Protein AF-A0A6J7VJ83-F1 (afdb_monomer)

Radius of gyration: 18.91 Å; Cα contacts (8 Å, |Δi|>4): 283; chains: 1; bounding box: 47×34×47 Å

Sequence (195 aa):
MDIDQSTAVDVFKRDLPRLVEMLSGRELGVINGDRALRELTTQPIPVISTAMSPAAVRRSAAAGAGVIYDGGSNPDRLRTLSDAYVEAGGTAPRILIRRVWLGPPPKEAFEAQFEVYQSYSTTEALTHWRDNGWICGDDGAALAQELADALRTTNTSCINLRIHAPGIAAEAAREQIAVLGAEVLPRLRAELANG

Structure (mmCIF, N/CA/C/O backbone):
data_AF-A0A6J7VJ83-F1
#
_entry.id   AF-A0A6J7VJ83-F1
#
loop_
_atom_site.group_PDB
_atom_site.id
_atom_site.type_symbol
_atom_site.label_atom_id
_atom_site.label_alt_id
_atom_site.label_comp_id
_atom_site.label_asym_id
_atom_site.label_entity_id
_atom_site.label_seq_id
_atom_site.pdbx_PDB_ins_code
_atom_site.Cartn_x
_atom_site.Cartn_y
_atom_site.Cartn_z
_atom_site.occupancy
_atom_site.B_iso_or_equiv
_atom_site.auth_seq_id
_atom_site.auth_comp_id
_atom_site.auth_asym_id
_atom_site.auth_atom_id
_atom_site.pdbx_PDB_model_num
ATOM 1 N N . MET A 1 1 ? -24.583 -15.495 -0.513 1.00 52.94 1 MET A N 1
ATOM 2 C CA . MET A 1 1 ? -25.304 -14.276 -0.102 1.00 52.94 1 MET A CA 1
ATOM 3 C C . MET A 1 1 ? -24.913 -13.213 -1.102 1.00 52.94 1 MET A C 1
ATOM 5 O O . MET A 1 1 ? -23.749 -12.836 -1.104 1.00 52.94 1 MET A O 1
ATOM 9 N N . ASP A 1 2 ? -25.818 -12.837 -2.003 1.00 73.94 2 ASP A N 1
ATOM 10 C CA . ASP A 1 2 ? -25.579 -11.692 -2.886 1.00 73.94 2 ASP A CA 1
ATOM 11 C C . ASP A 1 2 ? -25.649 -10.425 -2.037 1.00 73.94 2 ASP A C 1
ATOM 13 O O . ASP A 1 2 ? -26.616 -10.222 -1.300 1.00 73.94 2 ASP A O 1
ATOM 17 N N . ILE A 1 3 ? -24.599 -9.609 -2.079 1.00 72.69 3 ILE A N 1
ATOM 18 C CA . ILE A 1 3 ? -24.632 -8.281 -1.472 1.00 72.69 3 ILE A CA 1
ATOM 19 C C . ILE A 1 3 ? -25.245 -7.352 -2.511 1.00 72.69 3 ILE A C 1
ATOM 21 O O . ILE A 1 3 ? -24.688 -7.183 -3.595 1.00 72.69 3 ILE A O 1
ATOM 25 N N . ASP A 1 4 ? -26.375 -6.738 -2.167 1.00 86.62 4 ASP A N 1
ATOM 26 C CA . ASP A 1 4 ? -26.933 -5.648 -2.958 1.00 86.62 4 ASP A CA 1
ATOM 27 C C . ASP A 1 4 ? -25.915 -4.501 -3.017 1.00 86.62 4 ASP A C 1
ATOM 29 O O . ASP A 1 4 ? -25.651 -3.824 -2.015 1.00 86.62 4 ASP A O 1
ATOM 33 N N . GLN A 1 5 ? -25.346 -4.290 -4.205 1.00 85.12 5 GLN A N 1
ATOM 34 C CA . GLN A 1 5 ? -24.314 -3.286 -4.462 1.00 85.12 5 GLN A CA 1
ATOM 35 C C . GLN A 1 5 ? -24.775 -1.872 -4.095 1.00 85.12 5 GLN A C 1
ATOM 37 O O . GLN A 1 5 ? -23.947 -1.054 -3.692 1.00 85.12 5 GLN A O 1
ATOM 42 N N . SER A 1 6 ? -26.083 -1.592 -4.148 1.00 87.75 6 SER A N 1
ATOM 43 C CA . SER A 1 6 ? -26.624 -0.286 -3.761 1.00 87.75 6 SER A CA 1
ATOM 44 C C . SER A 1 6 ? -26.449 0.014 -2.264 1.00 87.75 6 SER A C 1
ATOM 46 O O . SER A 1 6 ? -26.351 1.175 -1.873 1.00 87.75 6 SER A O 1
ATOM 48 N N . THR A 1 7 ? -26.321 -1.026 -1.431 1.00 89.62 7 THR A N 1
ATOM 49 C CA . THR A 1 7 ? -26.148 -0.919 0.030 1.00 89.62 7 THR A CA 1
ATOM 50 C C . THR A 1 7 ? -24.720 -1.188 0.499 1.00 89.62 7 THR A C 1
ATOM 52 O O . THR A 1 7 ? -24.396 -0.954 1.666 1.00 89.62 7 THR A O 1
ATOM 55 N N . ALA A 1 8 ? -23.842 -1.658 -0.394 1.00 87.81 8 ALA A N 1
ATOM 56 C CA . ALA A 1 8 ? -22.507 -2.143 -0.048 1.00 87.81 8 ALA A CA 1
ATOM 57 C C . ALA A 1 8 ? -21.671 -1.099 0.709 1.00 87.81 8 ALA A C 1
ATOM 59 O O . ALA A 1 8 ? -20.990 -1.427 1.680 1.00 87.81 8 ALA A O 1
ATOM 60 N N . VAL A 1 9 ? -21.765 0.175 0.315 1.00 88.00 9 VAL A N 1
ATOM 61 C CA . VAL A 1 9 ? -21.052 1.277 0.978 1.00 88.00 9 VAL A CA 1
ATOM 62 C C . VAL A 1 9 ? -21.555 1.502 2.405 1.00 88.00 9 VAL A C 1
ATOM 64 O O . VAL A 1 9 ? -20.753 1.770 3.300 1.00 88.00 9 VAL A O 1
ATOM 67 N N . ASP A 1 10 ? -22.858 1.395 2.643 1.00 90.75 10 ASP A N 1
ATOM 68 C CA . ASP A 1 10 ? -23.433 1.625 3.970 1.00 90.75 10 ASP A CA 1
ATOM 69 C C . ASP A 1 10 ? -23.190 0.440 4.903 1.00 90.75 10 ASP A C 1
ATOM 71 O O . ASP A 1 10 ? -22.821 0.639 6.063 1.00 90.75 10 ASP A O 1
ATOM 75 N N . VAL A 1 11 ? -23.265 -0.784 4.372 1.00 91.50 11 VAL A N 1
ATOM 76 C CA . VAL A 1 11 ? -22.811 -1.997 5.065 1.00 91.50 11 VAL A CA 1
ATOM 77 C C . VAL A 1 11 ? -21.337 -1.866 5.448 1.00 91.50 11 VAL A C 1
ATOM 79 O O . VAL A 1 11 ? -20.992 -2.052 6.613 1.00 91.50 11 VAL A O 1
ATOM 82 N N . PHE A 1 12 ? -20.474 -1.455 4.514 1.00 92.69 12 PHE A N 1
ATOM 83 C CA . PHE A 1 12 ? -19.051 -1.249 4.779 1.00 92.69 12 PHE A CA 1
ATOM 84 C C . PHE A 1 12 ? -18.802 -0.206 5.877 1.00 92.69 12 PHE A C 1
ATOM 86 O O . PHE A 1 12 ? -18.037 -0.460 6.805 1.00 92.69 12 PHE A O 1
ATOM 93 N N . LYS A 1 13 ? -19.460 0.960 5.806 1.00 92.81 13 LYS A N 1
ATOM 94 C CA . LYS A 1 13 ? -19.326 2.015 6.828 1.00 92.81 13 LYS A CA 1
ATOM 95 C C . LYS A 1 13 ? -19.725 1.515 8.216 1.00 92.81 13 LYS A C 1
ATOM 97 O O . LYS A 1 13 ? -19.055 1.862 9.185 1.00 92.81 13 LYS A O 1
ATOM 102 N N . ARG A 1 14 ? -20.812 0.742 8.302 1.00 93.19 14 ARG A N 1
ATOM 103 C CA . ARG A 1 14 ? -21.328 0.184 9.556 1.00 93.19 14 ARG A CA 1
ATOM 104 C C . ARG A 1 14 ? -20.402 -0.889 10.123 1.00 93.19 14 ARG A C 1
ATOM 106 O O . ARG A 1 14 ? -20.144 -0.894 11.323 1.00 93.19 14 ARG A O 1
ATOM 113 N N . ASP A 1 15 ? -19.920 -1.792 9.273 1.00 94.19 15 ASP A N 1
ATOM 114 C CA . ASP A 1 15 ? -19.271 -3.023 9.726 1.00 94.19 15 ASP A CA 1
ATOM 115 C C . ASP A 1 15 ? -17.746 -2.910 9.838 1.00 94.19 15 ASP A C 1
ATOM 117 O O . ASP A 1 15 ? -17.151 -3.699 10.570 1.00 94.19 15 ASP A O 1
ATOM 121 N N . LEU A 1 16 ? -17.101 -1.923 9.197 1.00 96.12 16 LEU A N 1
ATOM 122 C CA . LEU A 1 16 ? -15.648 -1.731 9.297 1.00 96.12 16 LEU A CA 1
ATOM 123 C C . LEU A 1 16 ? -15.162 -1.593 10.756 1.00 96.12 16 LEU A C 1
ATOM 125 O O . LEU A 1 16 ? -14.269 -2.354 11.125 1.00 96.12 16 LEU A O 1
ATOM 129 N N . PRO A 1 17 ? -15.727 -0.715 11.615 1.00 95.75 17 PRO A N 1
ATOM 130 C CA . PRO A 1 17 ? -15.286 -0.623 13.011 1.00 95.75 17 PRO A CA 1
ATOM 131 C C . PRO A 1 17 ? -15.473 -1.942 13.765 1.00 95.75 17 PRO A C 1
ATOM 133 O O . PRO A 1 17 ? -14.581 -2.389 14.478 1.00 95.75 17 PRO A O 1
ATOM 136 N N . ARG A 1 18 ? -16.607 -2.620 13.544 1.00 94.56 18 ARG A N 1
ATOM 137 C CA . ARG A 1 18 ? -16.897 -3.916 14.169 1.00 94.56 18 ARG A CA 1
ATOM 138 C C . ARG A 1 18 ? -15.886 -4.987 13.758 1.00 94.56 18 ARG A C 1
ATOM 140 O O . ARG A 1 18 ? -15.484 -5.793 14.591 1.00 94.56 18 ARG A O 1
ATOM 147 N N . LEU A 1 19 ? -15.481 -5.004 12.489 1.00 94.19 19 LEU A N 1
ATOM 148 C CA . LEU A 1 19 ? -14.467 -5.926 11.985 1.00 94.19 19 LEU A CA 1
ATOM 149 C C . LEU A 1 19 ? -13.096 -5.655 12.619 1.00 94.19 19 LEU A C 1
ATOM 151 O O . LEU A 1 19 ? -12.425 -6.606 13.013 1.00 94.19 19 LEU A O 1
ATOM 155 N N . VAL A 1 20 ? -12.695 -4.384 12.743 1.00 96.12 20 VAL A N 1
ATOM 156 C CA . VAL A 1 20 ? -11.421 -4.007 13.382 1.00 96.12 20 VAL A CA 1
ATOM 157 C C . VAL A 1 20 ? -11.390 -4.442 14.845 1.00 96.12 20 VAL A C 1
ATOM 159 O O . VAL A 1 20 ? -10.408 -5.045 15.280 1.00 96.12 20 VAL A O 1
ATOM 162 N N . GLU A 1 21 ? -12.467 -4.194 15.592 1.00 94.69 21 GLU A N 1
ATOM 163 C CA . GLU A 1 21 ? -12.563 -4.614 16.992 1.00 94.69 21 GLU A CA 1
ATOM 164 C C . GLU A 1 21 ? -12.489 -6.138 17.119 1.00 94.69 21 GLU A C 1
ATOM 166 O O . GLU A 1 21 ? -11.664 -6.655 17.875 1.00 94.69 21 GLU A O 1
ATOM 171 N N . MET A 1 22 ? -13.253 -6.862 16.296 1.00 93.44 22 MET A N 1
ATOM 172 C CA . MET A 1 22 ? -13.274 -8.325 16.299 1.00 93.44 22 MET A CA 1
ATOM 173 C C . MET A 1 22 ? -11.900 -8.933 16.000 1.00 93.44 22 MET A C 1
ATOM 175 O O . MET A 1 22 ? -11.454 -9.836 16.706 1.00 93.44 22 MET A O 1
ATOM 179 N N . LEU A 1 23 ? -11.201 -8.412 14.988 1.00 94.31 23 LEU A N 1
ATOM 180 C CA . LEU A 1 23 ? -9.853 -8.858 14.622 1.00 94.31 23 LEU A CA 1
ATOM 181 C C . LEU A 1 23 ? -8.762 -8.358 15.582 1.00 94.31 23 LEU A C 1
ATOM 183 O O . LEU A 1 23 ? -7.620 -8.810 15.508 1.00 94.31 23 LEU A O 1
ATOM 187 N N . SER A 1 24 ? -9.127 -7.495 16.531 1.00 92.69 24 SER A N 1
ATOM 188 C CA . SER A 1 24 ? -8.308 -7.124 17.688 1.00 92.69 24 SER A CA 1
ATOM 189 C C . SER A 1 24 ? -8.665 -7.919 18.955 1.00 92.69 24 SER A C 1
ATOM 191 O O . SER A 1 24 ? -8.188 -7.589 20.041 1.00 92.69 24 SER A O 1
ATOM 193 N N . GLY A 1 25 ? -9.539 -8.928 18.847 1.00 91.44 25 GLY A N 1
ATOM 194 C CA . GLY A 1 25 ? -10.026 -9.719 19.982 1.00 91.44 25 GLY A CA 1
ATOM 195 C C . GLY A 1 25 ? -11.000 -8.974 20.906 1.00 91.44 25 GLY A C 1
ATOM 196 O O . GLY A 1 25 ? -11.241 -9.425 22.025 1.00 91.44 25 GLY A O 1
ATOM 197 N N . ARG A 1 26 ? -11.551 -7.833 20.471 1.00 90.94 26 ARG A N 1
ATOM 198 C CA . ARG A 1 26 ? -12.503 -6.993 21.218 1.00 90.94 26 ARG A CA 1
ATOM 199 C C . ARG A 1 26 ? -13.904 -7.085 20.608 1.00 90.94 26 ARG A C 1
ATOM 201 O O . ARG A 1 26 ? -14.071 -7.541 19.482 1.00 90.94 26 ARG A O 1
ATOM 208 N N . GLU A 1 27 ? -14.928 -6.696 21.370 1.00 88.75 27 GLU A N 1
ATOM 209 C CA . GLU A 1 27 ? -16.332 -6.633 20.907 1.00 88.75 27 GLU A CA 1
ATOM 210 C C . GLU A 1 27 ? -16.828 -7.908 20.177 1.00 88.75 27 GLU A C 1
ATOM 212 O O . GLU A 1 27 ? -17.599 -7.859 19.216 1.00 88.75 27 GLU A O 1
ATOM 217 N N . LEU A 1 28 ? -16.396 -9.089 20.643 1.00 85.31 28 LEU A N 1
ATOM 218 C CA . LEU A 1 28 ? -16.666 -10.381 19.991 1.00 85.31 28 LEU A CA 1
ATOM 219 C C . LEU A 1 28 ? -18.142 -10.817 20.065 1.00 85.31 28 LEU A C 1
ATOM 221 O O . LEU A 1 28 ? -18.559 -11.7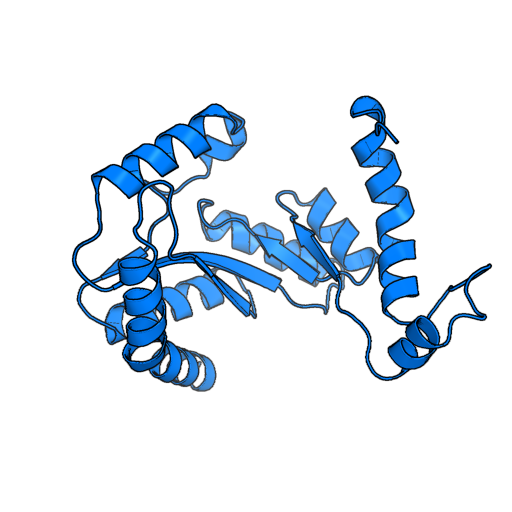20 19.343 1.00 85.31 28 LEU A O 1
ATOM 225 N N . GLY A 1 29 ? -18.956 -10.204 20.927 1.00 86.56 29 GLY A N 1
ATOM 226 C CA . GLY A 1 29 ? -20.389 -10.492 21.039 1.00 86.56 29 GLY A CA 1
ATOM 227 C C . GLY A 1 29 ? -20.699 -11.991 21.159 1.00 86.56 29 GLY A C 1
ATOM 228 O O . GLY A 1 29 ? -20.180 -12.682 22.034 1.00 86.56 29 GLY A O 1
ATOM 229 N N . VAL A 1 30 ? -21.534 -12.508 20.252 1.00 88.38 30 VAL A N 1
ATOM 230 C CA . VAL A 1 30 ? -21.994 -13.912 20.262 1.00 88.38 30 VAL A CA 1
ATOM 231 C C . VAL A 1 30 ? -20.888 -14.940 19.996 1.00 88.38 30 VAL A C 1
ATOM 233 O O . VAL A 1 30 ? -21.047 -16.102 20.356 1.00 88.38 30 VAL A O 1
ATOM 236 N N . ILE A 1 31 ? -19.763 -14.526 19.405 1.00 86.12 31 ILE A N 1
ATOM 237 C CA . ILE A 1 31 ? -18.609 -15.394 19.118 1.00 86.12 31 ILE A CA 1
ATOM 238 C C . ILE A 1 31 ? -17.490 -15.239 20.154 1.00 86.12 31 ILE A C 1
ATOM 240 O O . ILE A 1 31 ? -16.399 -15.767 19.971 1.00 86.12 31 ILE A O 1
ATOM 244 N N . ASN A 1 32 ? -17.757 -14.594 21.296 1.00 85.88 32 ASN A N 1
ATOM 245 C CA . ASN A 1 32 ? -16.790 -14.473 22.391 1.00 85.88 32 ASN A CA 1
ATOM 246 C C . ASN A 1 32 ? -16.335 -15.832 22.962 1.00 85.88 32 ASN A C 1
ATOM 248 O O . ASN A 1 32 ? -15.355 -15.892 23.695 1.00 85.88 32 ASN A O 1
ATOM 252 N N . GLY A 1 33 ? -17.039 -16.934 22.681 1.00 85.12 33 GLY A N 1
ATOM 253 C CA . GLY A 1 33 ? -16.617 -18.295 23.038 1.00 85.12 33 GLY A CA 1
ATOM 254 C C . GLY A 1 33 ? -15.505 -18.871 22.154 1.00 85.12 33 GLY A C 1
ATOM 255 O O . GLY A 1 33 ? -14.905 -19.877 22.527 1.00 85.12 33 GLY A O 1
ATOM 256 N N . ASP A 1 34 ? -15.226 -18.250 21.008 1.00 89.19 34 ASP A N 1
ATOM 257 C CA . ASP A 1 34 ? -14.250 -18.742 20.045 1.00 89.19 34 ASP A CA 1
ATOM 258 C C . ASP A 1 34 ? -12.819 -18.508 20.545 1.00 89.19 34 ASP A C 1
ATOM 260 O O . ASP A 1 34 ? -12.388 -17.380 20.799 1.00 89.19 34 ASP A O 1
ATOM 264 N N . ARG A 1 35 ? -12.064 -19.599 20.693 1.00 85.69 35 ARG A N 1
ATOM 265 C CA . ARG A 1 35 ? -10.681 -19.549 21.167 1.00 85.69 35 ARG A CA 1
AT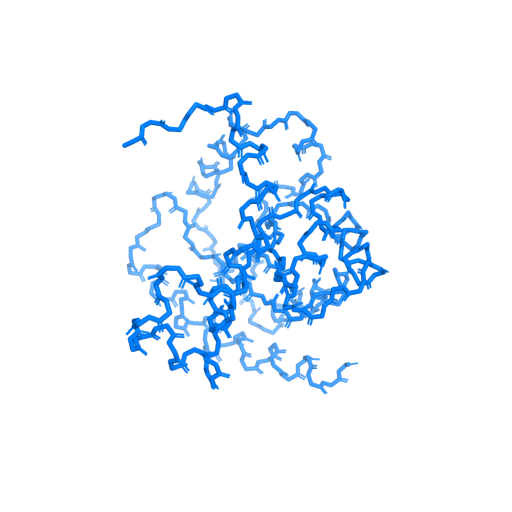OM 266 C C . ARG A 1 35 ? -9.758 -18.822 20.187 1.00 85.69 35 ARG A C 1
ATOM 268 O O . ARG A 1 35 ? -8.905 -18.068 20.649 1.00 85.69 35 ARG A O 1
ATOM 275 N N . ALA A 1 36 ? -9.939 -19.010 18.879 1.00 86.56 36 ALA A N 1
ATOM 276 C CA . ALA A 1 36 ? -9.087 -18.386 17.870 1.00 86.56 36 ALA A CA 1
ATOM 277 C C . ALA A 1 36 ? -9.190 -16.856 17.935 1.00 86.56 36 ALA A C 1
ATOM 279 O O . ALA A 1 36 ? -8.185 -16.162 17.828 1.00 86.56 36 ALA A O 1
ATOM 280 N N . LEU A 1 37 ? -10.390 -16.327 18.197 1.00 85.56 37 LEU A N 1
ATOM 281 C CA . LEU A 1 37 ? -10.611 -14.883 18.316 1.00 85.56 37 LEU A CA 1
ATOM 282 C C . LEU A 1 37 ? -10.135 -14.305 19.653 1.00 85.56 37 LEU A C 1
ATOM 284 O O . LEU A 1 37 ? -9.705 -13.155 19.701 1.00 85.56 37 LEU A O 1
ATOM 288 N N . ARG A 1 38 ? -10.152 -15.085 20.739 1.00 82.75 38 ARG A N 1
ATOM 289 C CA . ARG A 1 38 ? -9.592 -14.639 22.028 1.00 82.75 38 ARG A CA 1
ATOM 290 C C . ARG A 1 38 ? -8.079 -14.464 21.980 1.00 82.75 38 ARG A C 1
ATOM 292 O O . ARG A 1 38 ? -7.559 -13.526 22.584 1.00 82.75 38 ARG A O 1
ATOM 299 N N . GLU A 1 39 ? -7.378 -15.341 21.264 1.00 89.12 39 GLU A N 1
ATOM 300 C CA . GLU A 1 39 ? -5.918 -15.264 21.110 1.00 89.12 39 GLU A CA 1
ATOM 301 C C . GLU A 1 39 ? -5.485 -13.942 20.429 1.00 89.12 39 GLU A C 1
ATOM 303 O O . GLU A 1 39 ? -4.415 -13.405 20.741 1.00 89.12 39 GLU A O 1
ATOM 308 N N . LEU A 1 40 ? -6.374 -13.324 19.635 1.00 92.44 40 LEU A N 1
ATOM 309 C CA . LEU A 1 40 ? -6.147 -12.027 18.980 1.00 92.44 40 LEU A CA 1
ATOM 310 C C . LEU A 1 40 ? -5.999 -10.842 19.940 1.00 92.44 40 LEU A C 1
ATOM 312 O O . LEU A 1 40 ? -5.442 -9.820 19.553 1.00 92.44 40 LEU A O 1
ATOM 316 N N . THR A 1 41 ? -6.421 -10.967 21.201 1.00 88.31 41 THR A N 1
ATOM 317 C CA . THR A 1 41 ? -6.174 -9.920 22.214 1.00 88.31 41 THR A CA 1
ATOM 318 C C . THR A 1 41 ? -4.681 -9.678 22.455 1.00 88.31 41 THR A C 1
ATOM 320 O O . THR A 1 41 ? -4.283 -8.575 22.823 1.00 88.31 41 THR A O 1
ATOM 323 N N . THR A 1 42 ? -3.850 -10.701 22.224 1.00 90.19 42 THR A N 1
ATOM 324 C CA . THR A 1 42 ? -2.384 -10.624 22.343 1.00 90.19 42 THR A CA 1
ATOM 325 C C . THR A 1 42 ? -1.675 -10.509 20.997 1.00 90.19 42 THR A C 1
ATOM 327 O O . THR A 1 42 ? -0.547 -10.027 20.940 1.00 90.19 42 THR A O 1
ATOM 330 N N . GLN A 1 43 ? -2.328 -10.943 19.917 1.00 90.75 43 GLN A N 1
ATOM 331 C CA . GLN A 1 43 ? -1.792 -10.943 18.556 1.00 90.75 43 GLN A CA 1
ATOM 332 C C . GLN A 1 43 ? -2.885 -10.502 17.574 1.00 90.75 43 GLN A C 1
ATOM 334 O O . GLN A 1 43 ? -3.463 -11.340 16.879 1.00 90.75 43 GLN A O 1
ATOM 339 N N . PRO A 1 44 ? -3.224 -9.201 17.541 1.00 92.81 44 PRO A N 1
ATOM 340 C CA . PRO A 1 44 ? -4.309 -8.709 16.703 1.00 92.81 44 PRO A CA 1
ATOM 341 C C . PRO A 1 44 ? -3.972 -8.886 15.220 1.00 92.81 44 PRO A C 1
ATOM 343 O O . PRO A 1 44 ? -2.815 -8.751 14.819 1.00 92.81 44 PRO A O 1
ATOM 346 N N . ILE A 1 45 ? -4.990 -9.139 14.395 1.00 94.75 45 ILE A N 1
ATOM 347 C CA . ILE A 1 45 ? -4.864 -9.148 12.934 1.00 94.75 45 ILE A CA 1
ATOM 348 C C . ILE A 1 45 ? -5.137 -7.723 12.428 1.00 94.75 45 ILE A C 1
ATOM 350 O O . ILE A 1 45 ? -6.274 -7.253 12.525 1.00 94.75 45 ILE A O 1
ATOM 354 N N . PRO A 1 46 ? -4.139 -7.010 11.871 1.00 94.12 46 PRO A N 1
ATOM 355 C CA . PRO A 1 46 ? -4.345 -5.655 11.376 1.00 94.12 46 PRO A CA 1
ATOM 356 C C . PRO A 1 46 ? -5.298 -5.630 10.181 1.00 94.12 46 PRO A C 1
ATOM 358 O O . PRO A 1 46 ? -5.161 -6.410 9.237 1.00 94.12 46 PRO A O 1
ATOM 361 N N . VAL A 1 47 ? -6.225 -4.676 10.186 1.00 97.25 47 VAL A N 1
ATOM 362 C CA . VAL A 1 47 ? -7.128 -4.425 9.060 1.00 97.25 47 VAL A CA 1
ATOM 363 C C . VAL A 1 47 ? -6.6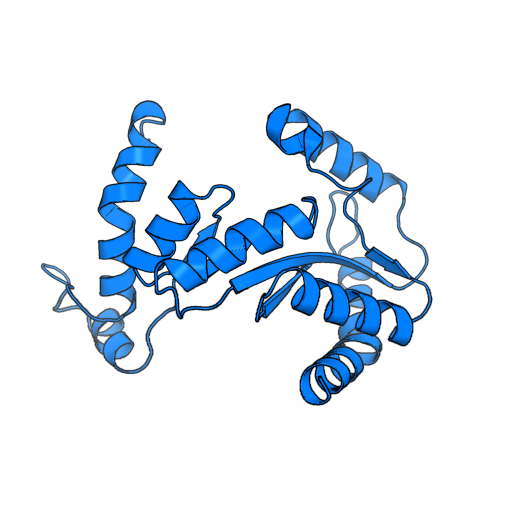02 -3.255 8.245 1.00 97.25 47 VAL A C 1
ATOM 365 O O . VAL A 1 47 ? -6.261 -2.209 8.797 1.00 97.25 47 VAL A O 1
ATOM 368 N N . ILE A 1 48 ? -6.573 -3.422 6.924 1.00 97.25 48 ILE A N 1
ATOM 369 C CA . ILE A 1 48 ? -6.188 -2.380 5.973 1.00 97.25 48 ILE A CA 1
ATOM 370 C C . ILE A 1 48 ? -7.355 -2.113 5.025 1.00 97.25 48 ILE A C 1
ATOM 372 O O . ILE A 1 48 ? -7.901 -3.033 4.418 1.00 97.25 48 ILE A O 1
ATOM 376 N N . SER A 1 49 ? -7.718 -0.844 4.879 1.00 96.25 49 SER A N 1
ATOM 377 C CA . SER A 1 49 ? -8.785 -0.382 3.994 1.00 96.25 49 SER A CA 1
ATOM 378 C C . SER A 1 49 ? -8.202 0.316 2.766 1.00 96.25 49 SER A C 1
ATOM 380 O O . SER A 1 49 ? -7.320 1.169 2.882 1.00 96.25 49 SER A O 1
ATOM 382 N N . THR A 1 50 ? -8.706 -0.013 1.576 1.00 94.62 50 THR A N 1
ATOM 383 C CA . THR A 1 50 ? -8.365 0.748 0.363 1.00 94.62 50 THR A CA 1
ATOM 384 C C . THR A 1 50 ? -9.125 2.069 0.392 1.00 94.62 50 THR A C 1
ATOM 386 O O . THR A 1 50 ? -10.355 2.079 0.338 1.00 94.62 50 THR A O 1
ATOM 389 N N . ALA A 1 51 ? -8.408 3.189 0.500 1.00 93.50 51 ALA A N 1
ATOM 390 C CA . ALA A 1 51 ? -9.012 4.491 0.773 1.00 93.50 51 ALA A CA 1
ATOM 391 C C . ALA A 1 51 ? -8.475 5.572 -0.175 1.00 93.50 51 ALA A C 1
ATOM 393 O O . ALA A 1 51 ? -7.414 6.144 0.047 1.00 93.50 51 ALA A O 1
ATOM 394 N N . MET A 1 52 ? -9.254 5.882 -1.217 1.00 93.88 52 MET A N 1
ATOM 395 C CA . MET A 1 52 ? -8.874 6.824 -2.286 1.00 93.88 52 MET A CA 1
ATOM 396 C C . MET A 1 52 ? -9.643 8.159 -2.245 1.00 93.88 52 MET A C 1
ATOM 398 O O . MET A 1 52 ? -9.760 8.853 -3.257 1.00 93.88 52 MET A O 1
ATOM 402 N N . SER A 1 53 ? -10.181 8.533 -1.077 1.00 94.44 53 SER A N 1
ATOM 403 C CA . SER A 1 53 ? -10.856 9.820 -0.847 1.00 94.44 53 SER A CA 1
ATOM 404 C C . SER A 1 53 ? -10.696 10.310 0.601 1.00 94.44 53 SER A C 1
ATOM 406 O O . SER A 1 53 ? -10.544 9.476 1.501 1.00 94.44 53 SER A O 1
ATOM 408 N N . PRO A 1 54 ? -10.812 11.629 0.868 1.00 95.69 54 PRO A N 1
ATOM 409 C CA . PRO A 1 54 ? -10.739 12.182 2.225 1.00 95.69 54 PRO A CA 1
ATOM 410 C C . PRO A 1 54 ? -11.743 11.545 3.199 1.00 95.69 54 PRO A C 1
ATOM 412 O O . PRO A 1 54 ? -11.417 11.236 4.342 1.00 95.69 54 PRO A O 1
ATOM 415 N N . ALA A 1 55 ? -12.973 11.287 2.745 1.00 96.19 55 ALA A N 1
ATOM 416 C CA . ALA A 1 55 ? -13.991 10.650 3.577 1.00 96.19 55 ALA A CA 1
ATOM 417 C C . ALA A 1 55 ? -13.645 9.189 3.911 1.00 96.19 55 ALA A C 1
ATOM 419 O O . ALA A 1 55 ? -13.972 8.719 4.999 1.00 96.19 55 ALA A O 1
ATOM 420 N N . ALA A 1 56 ? -13.008 8.464 2.985 1.00 96.38 56 ALA A N 1
ATOM 421 C CA . ALA A 1 56 ? -12.580 7.089 3.217 1.00 96.38 56 ALA A CA 1
ATOM 422 C C . ALA A 1 56 ? -11.405 7.020 4.200 1.00 96.38 56 ALA A C 1
ATOM 424 O O . ALA A 1 56 ? -11.473 6.237 5.142 1.00 96.38 56 ALA A O 1
ATOM 425 N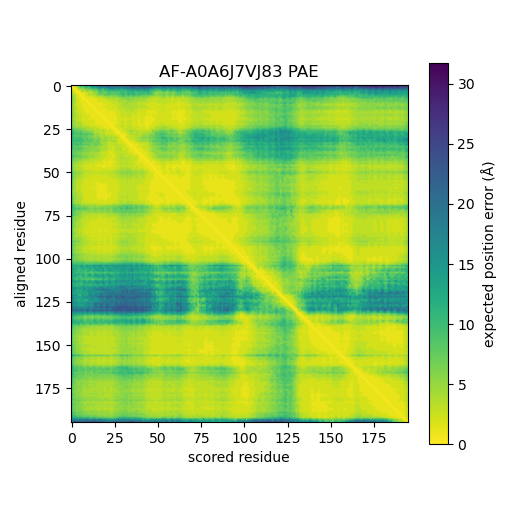 N . VAL A 1 57 ? -10.380 7.867 4.041 1.00 98.00 57 VAL A N 1
ATOM 426 C CA . VAL A 1 57 ? -9.214 7.851 4.943 1.00 98.00 57 VAL A CA 1
ATOM 427 C C . VAL A 1 57 ? -9.586 8.229 6.376 1.00 98.00 57 VAL A C 1
ATOM 429 O O . VAL A 1 57 ? -9.191 7.530 7.305 1.00 98.00 57 VAL A O 1
ATOM 432 N N . ARG A 1 58 ? -10.437 9.248 6.569 1.00 98.31 58 ARG A N 1
ATOM 433 C CA . ARG A 1 58 ? -10.925 9.636 7.905 1.00 98.31 58 ARG A CA 1
ATOM 434 C C . ARG A 1 58 ? -11.742 8.529 8.563 1.00 98.31 58 ARG A C 1
ATOM 436 O O . ARG A 1 58 ? -11.645 8.320 9.765 1.00 98.31 58 ARG A O 1
ATOM 443 N N . ARG A 1 59 ? -12.533 7.795 7.773 1.00 97.88 59 ARG A N 1
ATOM 444 C CA . ARG A 1 59 ? -13.299 6.644 8.264 1.00 97.88 59 ARG A CA 1
ATOM 445 C C . ARG A 1 59 ? -12.387 5.503 8.701 1.00 97.88 59 ARG A C 1
ATOM 447 O O . ARG A 1 59 ? -12.632 4.930 9.754 1.00 97.88 59 ARG A O 1
ATOM 454 N N . SER A 1 60 ? -11.357 5.189 7.917 1.00 98.12 60 SER A N 1
ATOM 455 C CA . SER A 1 60 ? -10.369 4.171 8.287 1.00 98.12 60 SER A CA 1
ATOM 456 C C . SER A 1 60 ? -9.649 4.546 9.582 1.00 98.12 60 SER A C 1
ATOM 458 O O . SER A 1 60 ? -9.582 3.717 10.484 1.00 98.12 60 SER A O 1
ATOM 460 N N . ALA A 1 61 ? -9.216 5.807 9.712 1.00 98.31 61 ALA A N 1
ATOM 461 C CA . ALA A 1 61 ? -8.600 6.327 10.933 1.00 98.31 61 ALA A CA 1
ATOM 462 C C . ALA A 1 61 ? -9.526 6.181 12.151 1.00 98.31 61 ALA A C 1
ATOM 464 O O . ALA A 1 61 ? -9.129 5.593 13.153 1.00 98.31 61 ALA A O 1
ATOM 465 N N . ALA A 1 62 ? -10.783 6.629 12.039 1.00 97.81 62 ALA A N 1
ATOM 466 C CA . ALA A 1 62 ? -11.771 6.521 13.114 1.00 97.81 62 ALA A CA 1
ATOM 467 C C . ALA A 1 62 ? -12.084 5.066 13.508 1.00 97.81 62 ALA A C 1
ATOM 469 O O . ALA A 1 62 ? -12.412 4.800 14.660 1.00 97.81 62 ALA A O 1
ATOM 470 N N . ALA A 1 63 ? -11.985 4.128 12.563 1.00 97.50 63 ALA A N 1
ATOM 471 C CA . ALA A 1 63 ? -12.173 2.703 12.816 1.00 97.50 63 ALA A CA 1
ATOM 472 C C . ALA A 1 63 ? -10.918 2.006 13.373 1.00 97.50 63 ALA A C 1
ATOM 474 O O . ALA A 1 63 ? -11.007 0.836 13.719 1.00 97.50 63 ALA A O 1
ATOM 475 N N . GLY A 1 64 ? -9.756 2.670 13.417 1.00 97.19 64 GLY A N 1
ATOM 476 C CA . GLY A 1 64 ? -8.476 2.055 13.790 1.00 97.19 64 GLY A CA 1
ATOM 477 C C . GLY A 1 64 ? -7.854 1.165 12.704 1.00 97.19 64 GLY A C 1
ATOM 478 O O . GLY A 1 64 ? -6.900 0.438 12.977 1.00 97.19 64 GLY A O 1
ATOM 479 N N . ALA A 1 65 ? -8.371 1.208 11.474 1.00 98.19 65 ALA A N 1
ATOM 480 C CA . ALA A 1 65 ? -7.818 0.476 10.338 1.00 98.19 65 ALA A CA 1
ATOM 481 C C . ALA A 1 65 ? -6.676 1.261 9.681 1.00 98.19 65 ALA A C 1
ATOM 483 O O . ALA A 1 65 ? -6.747 2.484 9.548 1.00 98.19 65 ALA A O 1
ATOM 484 N N . GLY A 1 66 ? -5.661 0.552 9.183 1.00 98.06 66 GLY A N 1
ATOM 485 C CA . GLY A 1 66 ? -4.668 1.150 8.296 1.00 98.06 66 GLY A CA 1
ATOM 486 C C . GLY A 1 66 ? -5.245 1.425 6.906 1.00 98.06 66 GLY A C 1
ATOM 487 O O . GLY A 1 66 ? -6.374 1.043 6.577 1.00 98.06 66 GLY A O 1
ATOM 488 N N . VAL A 1 67 ? -4.457 2.085 6.065 1.00 98.19 67 VAL A N 1
ATOM 489 C CA . VAL A 1 67 ? -4.873 2.507 4.722 1.00 98.19 67 VAL A CA 1
ATOM 490 C C . VAL A 1 67 ? -3.892 2.030 3.666 1.00 98.19 67 VAL A C 1
ATOM 492 O O . VAL A 1 67 ? -2.685 2.025 3.894 1.00 98.19 67 VAL A O 1
ATOM 495 N N . ILE A 1 68 ? -4.413 1.636 2.506 1.00 97.62 68 ILE A N 1
ATOM 496 C CA . ILE A 1 68 ? -3.621 1.324 1.315 1.00 97.62 68 ILE A CA 1
ATOM 497 C C . ILE A 1 68 ? -4.038 2.220 0.150 1.00 97.62 68 ILE A C 1
ATOM 499 O O . ILE A 1 68 ? -5.231 2.391 -0.124 1.00 97.62 68 ILE A O 1
ATOM 503 N N . TYR A 1 69 ? -3.036 2.782 -0.519 1.00 94.94 69 TYR A N 1
ATOM 504 C CA . TYR A 1 69 ? -3.183 3.641 -1.689 1.00 94.94 69 TYR A CA 1
ATOM 505 C C . TYR A 1 69 ? -2.803 2.895 -2.956 1.00 94.94 69 TYR A C 1
ATOM 507 O O . TYR A 1 69 ? -1.910 2.045 -2.932 1.00 94.94 69 TYR A O 1
ATOM 515 N N . ASP A 1 70 ? -3.452 3.232 -4.069 1.00 89.12 70 ASP A N 1
ATOM 516 C CA . ASP A 1 70 ? -3.093 2.666 -5.364 1.00 89.12 70 ASP A CA 1
ATOM 517 C C . ASP A 1 70 ? -1.679 3.087 -5.822 1.00 89.12 70 ASP A C 1
ATOM 519 O O . ASP A 1 70 ? -1.041 3.980 -5.259 1.00 89.12 70 ASP A O 1
ATOM 523 N N . GLY A 1 71 ? -1.176 2.392 -6.845 1.00 83.88 71 GLY A N 1
ATOM 524 C CA . GLY A 1 71 ? 0.152 2.647 -7.404 1.00 83.88 71 GLY A CA 1
ATOM 525 C C . GLY A 1 71 ? 0.185 3.512 -8.655 1.00 83.88 71 GLY A C 1
ATOM 526 O O . GLY A 1 71 ? 1.265 3.678 -9.207 1.00 83.88 71 GLY A O 1
ATOM 527 N N . GLY A 1 72 ? -0.961 4.008 -9.126 1.00 80.31 72 GLY A N 1
ATOM 528 C CA . GLY A 1 72 ? -1.043 4.844 -10.329 1.00 80.31 72 GLY A CA 1
ATOM 529 C C . GLY A 1 72 ? -1.182 6.333 -10.020 1.00 80.31 72 GLY A C 1
ATOM 530 O O . GLY A 1 72 ? -0.739 7.165 -10.804 1.00 80.31 72 GLY A O 1
ATOM 531 N N . SER A 1 73 ? -1.775 6.674 -8.878 1.00 85.38 73 SER A N 1
ATOM 532 C CA . SER A 1 73 ? -2.112 8.038 -8.486 1.00 85.38 73 SER A CA 1
ATOM 533 C C . SER A 1 73 ? -0.885 8.922 -8.257 1.00 85.38 73 SER A C 1
ATOM 535 O O . SER A 1 73 ? 0.146 8.486 -7.739 1.00 85.38 73 SER A O 1
ATOM 537 N N . ASN A 1 74 ? -1.041 10.210 -8.567 1.00 86.12 74 ASN A N 1
ATOM 538 C CA . ASN A 1 74 ? -0.055 11.248 -8.305 1.00 86.12 74 ASN A CA 1
ATOM 539 C C . ASN A 1 74 ? 0.330 11.266 -6.802 1.00 86.12 74 ASN A C 1
ATOM 541 O O . ASN A 1 74 ? -0.557 11.396 -5.952 1.00 86.12 74 ASN A O 1
ATOM 545 N N . PRO A 1 75 ? 1.629 11.177 -6.460 1.00 89.44 75 PRO A N 1
ATOM 546 C CA . PRO A 1 75 ? 2.151 11.290 -5.104 1.00 89.44 75 PRO A CA 1
ATOM 547 C C . PRO A 1 75 ? 1.636 12.485 -4.303 1.00 89.44 75 PRO A C 1
ATOM 549 O O . PRO A 1 75 ? 1.346 12.300 -3.129 1.00 89.44 75 PRO A O 1
ATOM 552 N N . ASP A 1 76 ? 1.442 13.662 -4.901 1.00 91.38 76 ASP A N 1
ATOM 553 C CA . ASP A 1 76 ? 0.948 14.839 -4.168 1.00 91.38 76 ASP A CA 1
ATOM 554 C C . ASP A 1 76 ? -0.493 14.630 -3.685 1.00 91.38 76 ASP A C 1
ATOM 556 O O . ASP A 1 76 ? -0.842 14.946 -2.547 1.00 91.38 76 ASP A O 1
ATOM 560 N N . ARG A 1 77 ? -1.331 13.991 -4.513 1.00 92.38 77 ARG A N 1
ATOM 561 C CA . ARG A 1 77 ? -2.684 13.581 -4.109 1.00 92.38 77 ARG A CA 1
ATOM 562 C C . ARG A 1 77 ? -2.621 12.538 -2.996 1.00 92.38 77 ARG A C 1
ATOM 564 O O . ARG A 1 77 ? -3.379 12.623 -2.031 1.00 92.38 77 ARG A O 1
ATOM 571 N N . LEU A 1 78 ? -1.730 11.554 -3.119 1.00 95.31 78 LEU A N 1
ATOM 572 C CA . LEU A 1 78 ? -1.556 10.524 -2.092 1.00 95.31 78 LEU A CA 1
ATOM 573 C C . LEU A 1 78 ? -1.047 11.115 -0.771 1.00 95.31 78 LEU A C 1
ATOM 575 O O . LEU A 1 78 ? -1.531 10.715 0.285 1.00 95.31 78 LEU A O 1
ATOM 579 N N . ARG A 1 79 ? -0.161 12.117 -0.820 1.00 96.88 79 ARG A N 1
ATOM 580 C CA . ARG A 1 79 ? 0.278 12.907 0.336 1.00 96.88 79 ARG A CA 1
ATOM 581 C C . ARG A 1 79 ? -0.910 13.577 1.017 1.00 96.88 79 ARG A C 1
ATOM 583 O O . ARG A 1 79 ? -1.070 13.405 2.218 1.00 96.88 79 ARG A O 1
ATOM 590 N N . THR A 1 80 ? -1.784 14.258 0.269 1.00 97.38 80 THR A N 1
ATOM 591 C CA . THR A 1 80 ? -3.000 14.875 0.835 1.00 97.38 80 THR A CA 1
ATOM 592 C C . THR A 1 80 ? -3.887 13.854 1.555 1.00 97.38 80 THR A C 1
ATOM 594 O O . THR A 1 80 ? -4.393 14.128 2.642 1.00 97.38 80 THR A O 1
ATOM 597 N N . LEU A 1 81 ? -4.077 12.665 0.976 1.00 98.00 81 LEU A N 1
ATOM 598 C CA . LEU A 1 81 ? -4.864 11.599 1.605 1.00 98.00 81 LEU A CA 1
ATOM 599 C C . LEU A 1 81 ? -4.180 11.030 2.857 1.00 98.00 81 LEU A C 1
ATOM 601 O O . LEU A 1 81 ? -4.846 10.773 3.859 1.00 98.00 81 LEU A O 1
ATOM 605 N N . SER A 1 82 ? -2.859 10.866 2.804 1.00 98.25 82 SER A N 1
ATOM 606 C CA . SER A 1 82 ? -2.035 10.391 3.915 1.00 98.25 82 SER A CA 1
ATOM 607 C C . SER A 1 82 ? -2.030 11.353 5.092 1.00 98.25 82 SER A C 1
ATOM 609 O O . SER A 1 82 ? -2.256 10.935 6.228 1.00 98.25 82 SER A O 1
ATOM 611 N N . ASP A 1 83 ? -1.878 12.645 4.825 1.00 98.19 83 ASP A N 1
ATOM 612 C CA . ASP A 1 83 ? -1.926 13.676 5.854 1.00 98.19 83 ASP A CA 1
ATOM 613 C C . ASP A 1 83 ? -3.332 13.752 6.470 1.00 98.19 83 ASP A C 1
ATOM 615 O O . ASP A 1 83 ? -3.460 13.711 7.690 1.00 98.19 83 ASP A O 1
ATOM 619 N N . ALA A 1 84 ? -4.397 13.695 5.660 1.00 98.38 84 ALA A N 1
ATOM 620 C CA . ALA A 1 84 ? -5.773 13.669 6.166 1.00 98.38 84 ALA A CA 1
ATOM 621 C C . ALA A 1 84 ? -6.088 12.440 7.045 1.00 98.38 84 ALA A C 1
ATOM 623 O O . ALA A 1 84 ? -6.941 12.519 7.932 1.00 98.38 84 ALA A O 1
ATOM 624 N N . TYR A 1 85 ? -5.433 11.297 6.807 1.00 98.69 85 TYR A N 1
ATOM 625 C CA . TYR A 1 85 ? -5.517 10.129 7.690 1.00 98.69 85 TYR A CA 1
ATOM 626 C C . TYR A 1 85 ? -4.851 10.403 9.046 1.00 98.69 85 TYR A C 1
ATOM 628 O O . TYR A 1 85 ? -5.431 10.095 10.088 1.00 98.69 85 TYR A O 1
ATOM 636 N N . VAL A 1 86 ? -3.651 10.996 9.037 1.00 98.25 86 VAL A N 1
ATOM 637 C CA . VAL A 1 86 ? -2.899 11.336 10.257 1.00 98.25 86 VAL A CA 1
ATOM 638 C C . VAL A 1 86 ? -3.631 12.400 11.073 1.00 98.25 86 VAL A C 1
ATOM 640 O O . VAL A 1 86 ? -3.810 12.230 12.275 1.00 98.25 86 VAL A O 1
ATOM 643 N N . GLU A 1 87 ? -4.123 13.455 10.423 1.00 98.38 87 GLU A N 1
ATOM 644 C CA . GLU A 1 87 ? -4.918 14.523 11.047 1.00 98.38 87 GLU A CA 1
ATOM 645 C C . GLU A 1 87 ? -6.196 13.995 11.715 1.00 98.38 87 GLU A C 1
ATOM 647 O O . GLU A 1 87 ? -6.642 14.532 12.727 1.00 98.38 87 GLU A O 1
ATOM 652 N N . ALA A 1 88 ? -6.775 12.917 11.181 1.00 98.38 88 ALA A N 1
ATOM 653 C CA . ALA A 1 88 ? -7.933 12.240 11.764 1.00 98.38 88 ALA A CA 1
ATOM 654 C C . ALA A 1 88 ? -7.585 11.295 12.932 1.00 98.38 88 ALA A C 1
ATOM 656 O O . ALA A 1 88 ? -8.462 10.584 13.421 1.00 98.38 88 ALA A O 1
ATOM 657 N N . GLY A 1 89 ? -6.323 11.266 13.369 1.00 98.19 89 GLY A N 1
ATOM 658 C CA . GLY A 1 89 ? -5.841 10.425 14.466 1.00 98.19 89 GLY A CA 1
ATOM 659 C C . GLY A 1 89 ? -5.429 9.011 14.048 1.00 98.19 89 GLY A C 1
ATOM 660 O O . GLY A 1 89 ? -5.249 8.151 14.907 1.00 98.19 89 GLY A O 1
ATOM 661 N N . GLY A 1 90 ? -5.281 8.741 12.749 1.00 97.81 90 GLY A N 1
ATOM 662 C CA . GLY A 1 90 ? -4.901 7.423 12.253 1.00 97.81 90 GLY A CA 1
ATOM 663 C C . GLY A 1 90 ? -3.463 7.044 12.626 1.00 97.81 90 GLY A C 1
ATOM 664 O O . GLY A 1 90 ? -2.511 7.736 12.265 1.00 97.81 90 GLY A O 1
ATOM 665 N N . THR A 1 91 ? -3.295 5.905 13.302 1.00 96.00 91 THR A N 1
ATOM 666 C CA . THR A 1 91 ? -1.987 5.412 13.782 1.00 96.00 91 THR A CA 1
ATOM 667 C C . THR A 1 91 ? -1.545 4.089 13.152 1.00 96.00 91 THR A C 1
ATOM 669 O O . THR A 1 91 ? -0.363 3.754 13.195 1.00 96.00 91 THR A O 1
ATOM 672 N N . ALA A 1 92 ? -2.465 3.348 12.527 1.00 95.81 92 ALA A N 1
ATOM 673 C CA . ALA A 1 92 ? -2.166 2.102 11.820 1.00 95.81 92 ALA A CA 1
ATOM 674 C C . ALA A 1 92 ? -1.406 2.350 10.489 1.00 95.81 92 ALA A C 1
ATOM 676 O O . ALA A 1 92 ? -1.350 3.498 10.027 1.00 95.81 92 ALA A O 1
ATOM 677 N N . PRO A 1 93 ? -0.815 1.307 9.860 1.00 96.31 93 PRO A N 1
ATOM 678 C CA . PRO A 1 93 ? 0.049 1.461 8.690 1.00 96.31 93 PRO A CA 1
ATOM 679 C C . PRO A 1 93 ? -0.593 2.210 7.519 1.00 96.31 93 PRO A C 1
ATOM 681 O O . PRO A 1 93 ? -1.762 2.002 7.188 1.00 96.31 93 PRO A O 1
ATOM 684 N N . ARG A 1 94 ? 0.219 3.036 6.851 1.00 97.81 94 ARG A N 1
ATOM 685 C CA . ARG A 1 94 ? -0.123 3.718 5.598 1.00 97.81 94 ARG A CA 1
ATOM 686 C C . ARG A 1 94 ? 0.711 3.094 4.484 1.00 97.81 94 ARG A C 1
ATOM 688 O O . ARG A 1 94 ? 1.929 3.274 4.461 1.00 97.81 94 ARG A O 1
ATOM 695 N N . ILE A 1 95 ? 0.066 2.316 3.620 1.00 98.00 95 ILE A N 1
ATOM 696 C CA . ILE A 1 95 ? 0.707 1.442 2.637 1.00 98.00 95 ILE A CA 1
ATOM 697 C C . ILE A 1 95 ? 0.632 2.067 1.246 1.00 98.00 95 ILE A C 1
ATOM 699 O O . ILE A 1 95 ? -0.450 2.350 0.731 1.00 98.00 95 ILE A O 1
ATOM 703 N N . LEU A 1 96 ? 1.789 2.220 0.614 1.00 96.56 96 LEU A N 1
ATOM 704 C CA . LEU A 1 96 ? 1.921 2.674 -0.761 1.00 96.56 96 LEU A CA 1
ATOM 705 C C . LEU A 1 96 ? 2.068 1.481 -1.705 1.00 96.56 96 LEU A C 1
ATOM 707 O O . LEU A 1 96 ? 3.010 0.703 -1.567 1.00 96.56 96 LEU A O 1
ATOM 711 N N . ILE A 1 97 ? 1.187 1.332 -2.693 1.00 95.19 97 ILE A N 1
ATOM 712 C CA . ILE A 1 97 ? 1.422 0.375 -3.780 1.00 95.19 97 ILE A CA 1
ATOM 713 C C . ILE A 1 97 ? 2.387 0.993 -4.794 1.00 95.19 97 ILE A C 1
ATOM 715 O O . ILE A 1 97 ? 2.212 2.140 -5.202 1.00 95.19 97 ILE A O 1
ATOM 719 N N . ARG A 1 98 ? 3.372 0.224 -5.262 1.00 92.75 98 ARG A N 1
ATOM 720 C CA . ARG A 1 98 ? 4.179 0.565 -6.442 1.00 92.75 98 ARG A CA 1
ATOM 721 C C . ARG A 1 98 ? 4.337 -0.645 -7.339 1.00 92.75 98 ARG A C 1
ATOM 723 O O . ARG A 1 98 ? 4.675 -1.724 -6.857 1.00 92.75 98 ARG A O 1
ATOM 730 N N . ARG A 1 99 ? 4.070 -0.470 -8.635 1.00 91.62 99 ARG A N 1
ATOM 731 C CA . ARG A 1 99 ? 4.443 -1.476 -9.628 1.00 91.62 99 ARG A CA 1
ATOM 732 C C . ARG A 1 99 ? 5.902 -1.252 -9.985 1.00 91.62 99 ARG A C 1
ATOM 734 O O . ARG A 1 99 ? 6.267 -0.115 -10.272 1.00 91.62 99 ARG A O 1
ATOM 741 N N . VAL A 1 100 ? 6.722 -2.289 -9.893 1.00 93.25 100 VAL A N 1
ATOM 742 C CA . VAL A 1 100 ? 8.175 -2.173 -10.032 1.00 93.25 100 VAL A CA 1
ATOM 743 C C . VAL A 1 100 ? 8.739 -3.273 -10.909 1.00 93.25 100 VAL A C 1
ATOM 745 O O . VAL A 1 100 ? 8.261 -4.407 -10.864 1.00 93.25 100 VAL A O 1
ATOM 748 N N . TRP A 1 101 ? 9.772 -2.939 -11.671 1.00 94.88 101 TRP A N 1
ATOM 749 C CA . TRP A 1 101 ? 10.524 -3.900 -12.466 1.00 94.88 101 TRP A CA 1
ATOM 750 C C . TRP A 1 101 ? 11.992 -3.484 -12.540 1.00 94.88 101 TRP A C 1
ATOM 752 O O . TRP A 1 101 ? 12.291 -2.324 -12.821 1.00 94.88 101 TRP A O 1
ATOM 762 N N . LEU A 1 102 ? 12.905 -4.416 -12.281 1.00 95.12 102 LEU A N 1
ATOM 763 C CA . LEU A 1 102 ? 14.335 -4.189 -12.463 1.00 95.12 102 LEU A CA 1
ATOM 764 C C . LEU A 1 102 ? 14.782 -4.778 -13.805 1.00 95.12 102 LEU A C 1
ATOM 766 O O . LEU A 1 102 ? 14.545 -5.958 -14.082 1.00 95.12 102 LEU A O 1
ATOM 770 N N . GLY A 1 103 ? 15.434 -3.949 -14.616 1.00 91.81 103 GLY A N 1
ATOM 771 C CA . GLY A 1 103 ? 15.878 -4.260 -15.969 1.00 91.81 103 GLY A CA 1
ATOM 772 C C . GLY A 1 103 ? 14.828 -3.962 -17.050 1.00 91.81 103 GLY A C 1
ATOM 773 O O . GLY A 1 103 ? 13.830 -3.277 -16.798 1.00 91.81 103 GLY A O 1
ATOM 774 N N . PRO A 1 104 ? 15.019 -4.504 -18.268 1.00 86.75 104 PRO A N 1
ATOM 775 C CA . PRO A 1 104 ? 14.118 -4.275 -19.391 1.00 86.75 104 PRO A CA 1
ATOM 776 C C . PRO A 1 104 ? 12.694 -4.772 -19.084 1.00 86.75 104 PRO A C 1
ATOM 778 O O . PRO A 1 104 ? 12.510 -5.965 -18.814 1.00 86.75 104 PRO A O 1
ATOM 781 N N . PRO A 1 105 ? 11.673 -3.898 -19.132 1.00 83.19 105 PRO A N 1
ATOM 782 C CA . PRO A 1 105 ? 10.308 -4.296 -18.819 1.00 83.19 105 PRO A CA 1
ATOM 783 C C . PRO A 1 105 ? 9.666 -5.093 -19.967 1.00 83.19 105 PRO A C 1
ATOM 785 O O . PRO A 1 105 ? 9.911 -4.779 -21.139 1.00 83.19 105 PRO A O 1
ATOM 788 N N . PRO A 1 106 ? 8.777 -6.065 -19.677 1.00 83.81 106 PRO A N 1
ATOM 789 C CA . PRO A 1 106 ? 7.926 -6.697 -20.683 1.00 83.81 106 PRO A CA 1
ATOM 790 C C . PRO A 1 106 ? 6.837 -5.710 -21.145 1.00 83.81 106 PRO A C 1
ATOM 792 O O . PRO A 1 106 ? 5.700 -5.747 -20.674 1.00 83.81 106 PRO A O 1
ATOM 795 N N . LYS A 1 107 ? 7.207 -4.798 -22.056 1.00 81.38 107 LYS A N 1
ATOM 796 C CA . LYS A 1 107 ? 6.402 -3.632 -22.476 1.00 81.38 107 LYS A CA 1
ATOM 797 C C . LYS A 1 107 ? 4.967 -3.981 -22.876 1.00 81.38 107 LYS A C 1
ATOM 799 O O . LYS A 1 107 ? 4.042 -3.362 -22.364 1.00 81.38 107 LYS A O 1
ATOM 804 N N . GLU A 1 108 ? 4.782 -5.015 -23.695 1.00 80.50 108 GLU A N 1
ATOM 805 C CA . GLU A 1 108 ? 3.454 -5.449 -24.159 1.00 80.50 108 GLU A CA 1
ATOM 806 C C . GLU A 1 108 ? 2.528 -5.839 -22.993 1.00 80.50 108 GLU A C 1
ATOM 808 O O . GLU A 1 108 ? 1.358 -5.465 -22.963 1.00 80.50 108 GLU A O 1
ATOM 813 N N . ALA A 1 109 ? 3.056 -6.535 -21.978 1.00 79.06 109 ALA A N 1
ATOM 814 C CA . ALA A 1 109 ? 2.283 -6.919 -20.796 1.00 79.06 109 ALA A CA 1
ATOM 815 C C . ALA A 1 109 ? 1.928 -5.706 -19.916 1.00 79.06 109 ALA A C 1
ATOM 817 O O . ALA A 1 109 ? 0.867 -5.672 -19.287 1.00 79.06 109 ALA A O 1
ATOM 818 N N . PHE A 1 110 ? 2.806 -4.700 -19.862 1.00 82.12 110 PHE A N 1
ATOM 819 C CA . PHE A 1 110 ? 2.569 -3.479 -19.089 1.00 82.12 110 PHE A CA 1
ATOM 820 C C . PHE A 1 110 ? 1.495 -2.609 -19.743 1.00 82.12 110 PHE A C 1
ATOM 822 O O . PHE A 1 110 ? 0.603 -2.121 -19.048 1.00 82.12 110 PHE A O 1
ATOM 829 N N . GLU A 1 111 ? 1.552 -2.461 -21.067 1.00 77.81 111 GLU A N 1
ATOM 830 C CA . GLU A 1 111 ? 0.563 -1.729 -21.863 1.00 77.81 111 GLU A CA 1
ATOM 831 C C . GLU A 1 111 ? -0.814 -2.402 -21.786 1.00 77.81 111 GLU A C 1
ATOM 833 O O . GLU A 1 111 ? -1.790 -1.749 -21.416 1.00 77.81 111 GLU A O 1
ATOM 838 N N . ALA A 1 112 ? -0.885 -3.726 -21.975 1.00 77.88 112 ALA A N 1
ATOM 839 C CA . ALA A 1 112 ? -2.137 -4.475 -21.847 1.00 77.88 112 ALA A CA 1
ATOM 840 C C . ALA A 1 112 ? -2.757 -4.353 -20.442 1.00 77.88 112 ALA A C 1
ATOM 842 O O . ALA A 1 112 ? -3.973 -4.214 -20.284 1.00 77.88 112 ALA A O 1
ATOM 843 N N . GLN A 1 113 ? -1.932 -4.369 -19.387 1.00 77.50 113 GLN A N 1
ATOM 844 C CA . GLN A 1 113 ? -2.423 -4.130 -18.030 1.00 77.50 113 GLN A CA 1
ATOM 845 C C . GLN A 1 113 ? -2.962 -2.71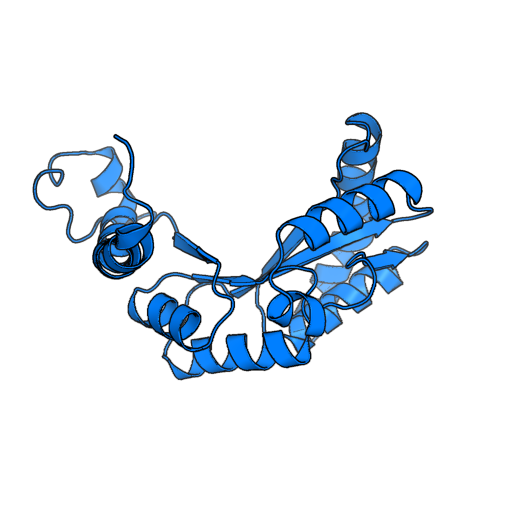0 -17.866 1.00 77.50 113 GLN A C 1
ATOM 847 O O . GLN A 1 113 ? -3.985 -2.520 -17.205 1.00 77.50 113 GLN A O 1
ATOM 852 N N . PHE A 1 114 ? -2.267 -1.721 -18.420 1.00 76.12 114 PHE A N 1
ATOM 853 C CA . PHE A 1 114 ? -2.679 -0.331 -18.335 1.00 76.12 114 PHE A CA 1
ATOM 854 C C . PHE A 1 114 ? -4.041 -0.106 -19.004 1.00 76.12 114 PHE A C 1
ATOM 856 O O . PHE A 1 114 ? -4.921 0.480 -18.376 1.00 76.12 114 PHE A O 1
ATOM 863 N N . GLU A 1 115 ? -4.263 -0.667 -20.195 1.00 73.62 115 GLU A N 1
ATOM 864 C CA . GLU A 1 115 ? -5.550 -0.618 -20.905 1.00 73.62 115 GLU A CA 1
ATOM 865 C C . GLU A 1 115 ? -6.697 -1.234 -20.089 1.00 73.62 115 GLU A C 1
ATOM 867 O O . GLU A 1 115 ? -7.768 -0.638 -19.943 1.00 73.62 115 GLU A O 1
ATOM 872 N N . VAL A 1 116 ? -6.461 -2.400 -19.475 1.00 74.62 116 VAL A N 1
ATOM 873 C CA . VAL A 1 116 ? -7.441 -3.048 -18.591 1.00 74.62 116 VAL A CA 1
ATOM 874 C C . VAL A 1 116 ? -7.774 -2.146 -17.406 1.00 74.62 116 VAL A C 1
ATOM 876 O O . VAL A 1 116 ? -8.947 -1.913 -17.120 1.00 74.62 116 VAL A O 1
ATOM 879 N N . TYR A 1 117 ? -6.759 -1.587 -16.749 1.00 69.06 117 TYR A N 1
ATOM 880 C CA . TYR A 1 117 ? -6.944 -0.671 -15.626 1.00 69.06 117 TYR A CA 1
ATOM 881 C C . TYR A 1 117 ? -7.698 0.605 -16.028 1.00 69.06 117 TYR A C 1
ATOM 883 O O . TYR A 1 117 ? -8.527 1.086 -15.251 1.00 69.06 117 TYR A O 1
ATOM 891 N N . GLN A 1 118 ? -7.466 1.128 -17.235 1.00 70.38 118 GLN A N 1
ATOM 892 C CA . GLN A 1 118 ? -8.224 2.258 -17.765 1.00 70.38 118 GLN A CA 1
ATOM 893 C C . GLN A 1 118 ? -9.700 1.919 -17.986 1.00 70.38 118 GLN A C 1
ATOM 895 O O . GLN A 1 118 ? -10.561 2.725 -17.639 1.00 70.38 118 GLN A O 1
ATOM 900 N N . SER A 1 119 ? -9.996 0.718 -18.490 1.00 73.38 119 SER A N 1
ATOM 901 C CA . SER A 1 119 ? -11.352 0.327 -18.902 1.00 73.38 119 SER A CA 1
ATOM 902 C C . SER A 1 119 ? -12.405 0.366 -17.786 1.00 73.38 119 SER A C 1
ATOM 904 O O . SER A 1 119 ? -13.572 0.637 -18.063 1.00 73.38 119 SER A O 1
ATOM 906 N N . TYR A 1 120 ? -12.013 0.129 -16.528 1.00 69.19 120 TYR A N 1
ATOM 907 C CA . TYR A 1 120 ? -12.924 0.146 -15.374 1.00 69.19 120 TYR A CA 1
ATOM 908 C C . TYR A 1 120 ? -12.675 1.304 -14.403 1.00 69.19 120 TYR A C 1
ATOM 910 O O . TYR A 1 120 ? -13.329 1.391 -13.360 1.00 69.19 120 TYR A O 1
ATOM 918 N N . SER A 1 121 ? -11.728 2.192 -14.710 1.00 71.31 121 SER A N 1
ATOM 919 C CA . SER A 1 121 ? -11.459 3.365 -13.881 1.00 71.31 121 SER A CA 1
ATOM 920 C C . SER A 1 121 ? -12.365 4.521 -14.283 1.00 71.31 121 SER A C 1
ATOM 922 O O . SER A 1 121 ? -12.545 4.819 -15.460 1.00 71.31 121 SER A O 1
ATOM 924 N N . THR A 1 122 ? -12.919 5.225 -13.297 1.00 70.75 122 THR A N 1
ATOM 925 C CA . THR A 1 122 ? -13.661 6.468 -13.555 1.00 70.75 122 THR A CA 1
ATOM 926 C C . THR A 1 122 ? -12.744 7.513 -14.193 1.00 70.75 122 THR A C 1
ATOM 928 O O . THR A 1 122 ? -11.567 7.583 -13.836 1.00 70.75 122 THR A O 1
ATOM 931 N N . THR A 1 123 ? -13.283 8.386 -15.046 1.00 65.00 123 THR A N 1
ATOM 932 C CA . THR A 1 123 ? -12.527 9.492 -15.663 1.00 65.00 123 THR A CA 1
ATOM 933 C C . THR A 1 123 ? -11.791 10.348 -14.626 1.00 65.00 123 THR A C 1
ATOM 935 O O . THR A 1 123 ? -10.640 10.711 -14.840 1.00 65.00 123 THR A O 1
ATOM 938 N N . GLU A 1 124 ? -12.406 10.596 -13.467 1.00 67.00 124 GLU A N 1
ATOM 939 C CA . GLU A 1 124 ? -11.786 11.335 -12.359 1.00 67.00 124 GLU A CA 1
ATOM 940 C C . GLU A 1 124 ? -10.565 10.602 -11.774 1.00 67.00 124 GLU A C 1
ATOM 942 O O . GLU A 1 124 ? -9.538 11.214 -11.500 1.00 67.00 124 GLU A O 1
ATOM 947 N N . ALA A 1 125 ? -10.617 9.275 -11.643 1.00 65.38 125 ALA A N 1
ATOM 948 C CA . ALA A 1 125 ? -9.458 8.493 -11.210 1.00 65.38 125 ALA A CA 1
ATOM 949 C C . ALA A 1 125 ? -8.306 8.583 -12.226 1.00 65.38 125 ALA A C 1
ATOM 951 O O . ALA A 1 125 ? -7.158 8.784 -11.829 1.00 65.38 125 ALA A O 1
ATOM 952 N N . LEU A 1 126 ? -8.623 8.514 -13.524 1.00 66.88 126 LEU A N 1
ATOM 953 C CA . LEU A 1 126 ? -7.640 8.583 -14.610 1.00 66.88 126 LEU A CA 1
ATOM 954 C C . LEU A 1 126 ? -6.932 9.936 -14.698 1.00 66.88 126 LEU A C 1
ATOM 956 O O . LEU A 1 126 ? -5.731 9.968 -14.950 1.00 66.88 126 LEU A O 1
ATOM 960 N N . THR A 1 127 ? -7.622 11.046 -14.409 1.00 64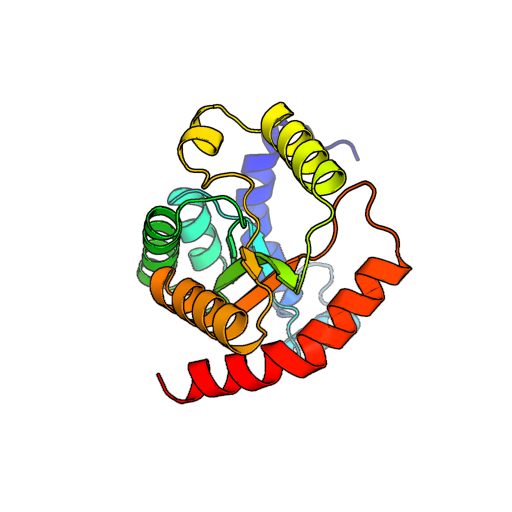.00 127 THR A N 1
ATOM 961 C CA . THR A 1 127 ? -6.996 12.384 -14.389 1.00 64.00 127 THR A CA 1
ATOM 962 C C . THR A 1 127 ? -5.898 12.545 -13.338 1.00 64.00 127 THR A C 1
ATOM 964 O O . THR A 1 127 ? -5.149 13.519 -13.367 1.00 64.00 127 THR A O 1
ATOM 967 N N . HIS A 1 128 ? -5.785 11.600 -12.405 1.00 64.19 128 HIS A N 1
ATOM 968 C CA . HIS A 1 128 ? -4.778 11.628 -11.355 1.00 64.19 128 HIS A CA 1
ATOM 969 C C . HIS A 1 128 ? -3.669 10.598 -11.539 1.00 64.19 128 HIS A C 1
ATOM 971 O O . HIS A 1 128 ? -2.816 10.506 -10.658 1.00 64.19 128 HIS A O 1
ATOM 977 N N . TRP A 1 129 ? -3.661 9.828 -12.629 1.00 66.44 129 TRP A N 1
ATOM 978 C CA . TRP A 1 129 ? -2.642 8.807 -12.857 1.00 66.44 129 TRP A CA 1
ATOM 979 C C . TRP A 1 129 ? -1.363 9.373 -13.479 1.00 66.44 129 TRP A C 1
ATOM 981 O O . TRP A 1 129 ? -1.401 10.334 -14.245 1.00 66.44 129 TRP A O 1
ATOM 991 N N . ARG A 1 130 ? -0.220 8.768 -13.137 1.00 64.50 130 ARG A N 1
ATOM 992 C CA . ARG A 1 130 ? 1.075 8.987 -13.796 1.00 64.50 130 ARG A CA 1
ATOM 993 C C . ARG A 1 130 ? 1.324 7.880 -14.816 1.00 64.50 130 ARG A C 1
ATOM 995 O O . ARG A 1 130 ? 1.425 6.723 -14.409 1.00 64.50 130 ARG A O 1
ATOM 1002 N N . ASP A 1 131 ? 1.470 8.247 -16.089 1.00 67.81 131 ASP A N 1
ATOM 1003 C CA . ASP A 1 131 ? 1.864 7.368 -17.201 1.00 67.81 131 ASP A CA 1
ATOM 1004 C C . ASP A 1 131 ? 1.265 5.951 -17.091 1.00 67.81 131 ASP A C 1
ATOM 1006 O O . ASP A 1 131 ? 0.068 5.820 -16.848 1.00 67.81 131 ASP A O 1
ATOM 1010 N N . ASN A 1 132 ? 2.067 4.889 -17.231 1.00 67.56 132 ASN A N 1
ATOM 1011 C CA . ASN A 1 132 ? 1.620 3.495 -17.094 1.00 67.56 132 ASN A CA 1
ATOM 1012 C C . ASN A 1 132 ? 1.657 2.962 -15.641 1.00 67.56 132 ASN A C 1
ATOM 1014 O O . ASN A 1 132 ? 1.316 1.803 -15.389 1.00 67.56 132 ASN A O 1
ATOM 1018 N N . GLY A 1 133 ? 2.064 3.792 -14.673 1.00 73.69 133 GLY A N 1
ATOM 1019 C CA . GLY A 1 133 ? 2.118 3.451 -13.250 1.00 73.69 133 GLY A CA 1
ATOM 1020 C C . GLY A 1 133 ? 3.191 2.429 -12.847 1.00 73.69 133 GLY A C 1
ATOM 1021 O O . GLY A 1 133 ? 3.060 1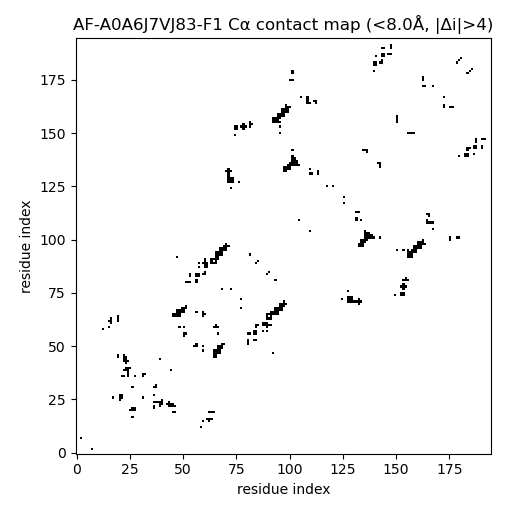.846 -11.764 1.00 73.69 133 GLY A O 1
ATOM 1022 N N . TRP A 1 134 ? 4.202 2.189 -13.692 1.00 85.19 134 TRP A N 1
ATOM 1023 C CA . TRP A 1 134 ? 5.370 1.353 -13.393 1.00 85.19 134 TRP A CA 1
ATOM 1024 C C . TRP A 1 134 ? 6.610 2.194 -13.103 1.00 85.19 134 TRP A C 1
ATOM 1026 O O . TRP A 1 134 ? 6.914 3.137 -13.827 1.00 85.19 134 TRP A O 1
ATOM 1036 N N . ILE A 1 135 ? 7.362 1.795 -12.081 1.00 88.00 135 ILE A N 1
ATOM 1037 C CA . ILE A 1 135 ? 8.712 2.289 -11.818 1.00 88.00 135 ILE A CA 1
ATOM 1038 C C . ILE A 1 135 ? 9.693 1.227 -12.313 1.00 88.00 135 ILE A C 1
ATOM 1040 O O . ILE A 1 135 ? 9.738 0.118 -11.775 1.00 88.00 135 ILE A O 1
ATOM 1044 N N . CYS A 1 136 ? 10.448 1.552 -13.358 1.00 89.19 136 CYS A N 1
ATOM 1045 C CA . CYS A 1 136 ? 11.424 0.646 -13.960 1.00 89.19 136 CYS A CA 1
ATOM 1046 C C . CYS A 1 136 ? 12.811 1.278 -13.940 1.00 89.19 136 CYS A C 1
ATOM 1048 O O . CYS A 1 136 ? 12.939 2.477 -14.174 1.00 89.19 136 CYS A O 1
ATOM 1050 N N . GLY A 1 137 ? 13.845 0.472 -13.730 1.00 86.38 137 GLY A N 1
ATOM 1051 C CA . GLY A 1 137 ? 15.226 0.935 -13.816 1.00 86.38 137 GLY A CA 1
ATOM 1052 C C . GLY A 1 137 ? 16.190 -0.221 -14.026 1.00 86.38 137 GLY A C 1
ATOM 1053 O O . GLY A 1 137 ? 15.885 -1.352 -13.663 1.00 86.38 137 GLY A O 1
ATOM 1054 N N . ASP A 1 138 ? 17.354 0.067 -14.597 1.00 90.62 138 ASP A N 1
ATOM 1055 C CA . ASP A 1 138 ? 18.406 -0.933 -14.828 1.00 90.62 138 ASP A CA 1
ATOM 1056 C C . ASP A 1 138 ? 19.387 -1.046 -13.644 1.00 90.62 138 ASP A C 1
ATOM 1058 O O . ASP A 1 138 ? 20.270 -1.898 -13.648 1.00 90.62 138 ASP A O 1
ATOM 1062 N N . ASP A 1 139 ? 19.236 -0.193 -12.624 1.00 93.69 139 ASP A N 1
ATOM 1063 C CA . ASP A 1 139 ? 20.078 -0.154 -11.427 1.00 93.69 139 ASP A CA 1
ATOM 1064 C C . ASP A 1 139 ? 19.236 -0.247 -10.149 1.00 93.69 139 ASP A C 1
ATOM 1066 O O . ASP A 1 139 ? 18.324 0.551 -9.907 1.00 93.69 139 ASP A O 1
ATOM 1070 N N . GLY A 1 140 ? 19.581 -1.212 -9.293 1.00 95.12 140 GLY A N 1
ATOM 1071 C CA . GLY A 1 140 ? 18.894 -1.431 -8.025 1.00 95.12 140 GLY A CA 1
ATOM 1072 C C . GLY A 1 140 ? 19.072 -0.286 -7.024 1.00 95.12 140 GLY A C 1
ATOM 1073 O O . GLY A 1 140 ? 18.194 -0.080 -6.185 1.00 95.12 140 GLY A O 1
ATOM 1074 N N . ALA A 1 141 ? 20.167 0.485 -7.108 1.00 95.19 141 ALA A N 1
ATOM 1075 C CA . ALA A 1 141 ? 20.377 1.653 -6.249 1.00 95.19 141 ALA A CA 1
ATOM 1076 C C . ALA A 1 141 ? 19.397 2.778 -6.584 1.00 95.19 141 ALA A C 1
ATOM 1078 O O . ALA A 1 141 ? 18.686 3.256 -5.701 1.00 95.19 141 ALA A O 1
ATOM 1079 N N . ALA A 1 142 ? 19.339 3.159 -7.860 1.00 94.69 142 ALA A N 1
ATOM 1080 C CA . ALA A 1 142 ? 18.428 4.179 -8.354 1.00 94.69 142 ALA A CA 1
ATOM 1081 C C . ALA A 1 142 ? 16.969 3.806 -8.056 1.00 94.69 142 ALA A C 1
ATOM 1083 O O . ALA A 1 142 ? 16.220 4.629 -7.530 1.00 94.69 142 ALA A O 1
ATOM 1084 N N . LEU A 1 143 ? 16.593 2.542 -8.288 1.00 95.62 143 LEU A N 1
ATOM 1085 C CA . LEU A 1 143 ? 15.247 2.060 -7.982 1.00 95.62 143 LEU A CA 1
ATOM 1086 C C . LEU A 1 143 ? 14.940 2.117 -6.474 1.00 95.62 143 LEU A C 1
ATOM 1088 O O . LEU A 1 143 ? 13.849 2.522 -6.079 1.00 95.62 143 LEU A O 1
ATOM 1092 N N . ALA A 1 144 ? 15.893 1.753 -5.611 1.00 96.56 144 ALA A N 1
ATOM 1093 C CA . ALA A 1 144 ? 15.723 1.866 -4.162 1.00 96.56 144 ALA A CA 1
ATOM 1094 C C . ALA A 1 144 ? 15.542 3.323 -3.708 1.00 96.56 144 ALA A C 1
ATOM 1096 O O . ALA A 1 144 ? 14.664 3.594 -2.887 1.00 96.56 144 ALA A O 1
ATOM 1097 N N . GLN A 1 145 ? 16.332 4.246 -4.261 1.00 95.56 145 GLN A N 1
ATOM 1098 C CA . GLN A 1 145 ? 16.220 5.674 -3.975 1.00 95.56 145 GLN A CA 1
ATOM 1099 C C . GLN A 1 145 ? 14.845 6.213 -4.384 1.00 95.56 145 GLN A C 1
ATOM 1101 O O . GLN A 1 145 ? 14.176 6.859 -3.580 1.00 95.56 145 GLN A O 1
ATOM 1106 N N . GLU A 1 146 ? 14.376 5.885 -5.590 1.00 94.31 146 GLU A N 1
ATOM 1107 C CA . GLU A 1 146 ? 13.070 6.337 -6.076 1.00 94.31 146 GLU A CA 1
ATOM 1108 C C . GLU A 1 146 ? 11.915 5.818 -5.202 1.00 94.31 146 GLU A C 1
ATOM 1110 O O . GLU A 1 146 ? 10.965 6.549 -4.909 1.00 94.31 146 GLU A O 1
ATOM 1115 N N . LEU A 1 147 ? 12.001 4.574 -4.716 1.00 95.06 147 LEU A N 1
ATOM 1116 C CA . LEU A 1 147 ? 11.015 4.019 -3.783 1.00 95.06 147 LEU A CA 1
ATOM 1117 C C . LEU A 1 147 ? 11.064 4.699 -2.408 1.00 95.06 147 LEU A C 1
ATOM 1119 O O . LEU A 1 147 ? 10.009 4.923 -1.805 1.00 95.06 147 LEU A O 1
ATOM 1123 N N . ALA A 1 148 ? 12.258 5.038 -1.915 1.00 95.69 148 ALA A N 1
ATOM 1124 C CA . ALA A 1 148 ? 12.419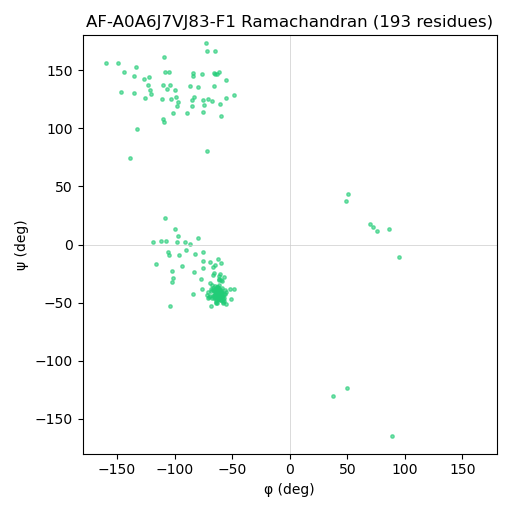 5.783 -0.670 1.00 95.69 148 ALA A CA 1
ATOM 1125 C C . ALA A 1 148 ? 11.804 7.184 -0.791 1.00 95.69 148 ALA A C 1
ATOM 1127 O O . ALA A 1 148 ? 11.022 7.598 0.068 1.00 95.69 148 ALA A O 1
ATOM 1128 N N . ASP A 1 149 ? 12.080 7.879 -1.893 1.00 94.19 149 ASP A N 1
ATOM 1129 C CA . ASP A 1 149 ? 11.517 9.197 -2.171 1.00 94.19 149 ASP A CA 1
ATOM 1130 C C . ASP A 1 149 ? 10.002 9.132 -2.329 1.00 94.19 149 ASP A C 1
ATOM 1132 O O . ASP A 1 149 ? 9.299 9.944 -1.735 1.00 94.19 149 ASP A O 1
ATOM 1136 N N . ALA A 1 150 ? 9.472 8.111 -3.007 1.00 93.50 150 ALA A N 1
ATOM 1137 C CA . ALA A 1 150 ? 8.032 7.905 -3.093 1.00 93.50 150 ALA A CA 1
ATOM 1138 C C . ALA A 1 150 ? 7.388 7.776 -1.702 1.00 93.50 150 ALA A C 1
ATOM 1140 O O . ALA A 1 150 ? 6.384 8.440 -1.448 1.00 93.50 150 ALA A O 1
ATOM 1141 N N . LEU A 1 151 ? 7.972 6.980 -0.796 1.00 95.38 151 LEU A N 1
ATOM 1142 C CA . LEU A 1 151 ? 7.468 6.819 0.572 1.00 95.38 151 LEU A CA 1
ATOM 1143 C C . LEU A 1 151 ? 7.493 8.132 1.366 1.00 95.38 151 LEU A C 1
ATOM 1145 O O . LEU A 1 151 ? 6.508 8.451 2.043 1.00 95.38 151 LEU A O 1
ATOM 1149 N N . ARG A 1 152 ? 8.590 8.896 1.261 1.00 95.25 152 ARG A N 1
ATOM 1150 C CA . ARG A 1 152 ? 8.747 10.211 1.906 1.00 95.25 152 ARG A CA 1
ATOM 1151 C C . ARG A 1 152 ? 7.735 11.212 1.352 1.00 95.25 152 ARG A C 1
ATOM 1153 O O . ARG A 1 152 ? 6.993 11.826 2.118 1.00 95.25 152 ARG A O 1
ATOM 1160 N N . THR A 1 153 ? 7.645 11.327 0.026 1.00 95.38 153 THR A N 1
ATOM 1161 C CA . THR A 1 153 ? 6.716 12.230 -0.661 1.00 95.38 153 THR A CA 1
ATOM 1162 C C . THR A 1 153 ? 5.272 11.928 -0.304 1.00 95.38 153 THR A C 1
ATOM 1164 O O . THR A 1 153 ? 4.506 12.867 -0.140 1.00 95.38 153 THR A O 1
ATOM 1167 N N . THR A 1 154 ? 4.875 10.663 -0.143 1.00 95.75 154 THR A N 1
ATOM 1168 C CA . THR A 1 154 ? 3.490 10.316 0.217 1.00 95.75 154 THR A CA 1
ATOM 1169 C C . THR A 1 154 ? 3.244 10.213 1.721 1.00 95.75 154 THR A C 1
ATOM 1171 O O . THR A 1 154 ? 2.126 9.897 2.125 1.00 95.75 154 THR A O 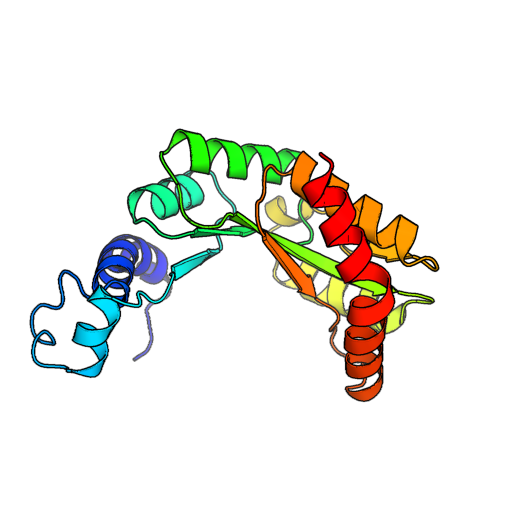1
ATOM 1174 N N . ASN A 1 155 ? 4.249 10.476 2.565 1.00 95.94 155 ASN A N 1
ATOM 1175 C CA . ASN A 1 155 ? 4.165 10.317 4.021 1.00 95.94 155 ASN A CA 1
ATOM 1176 C C . ASN A 1 155 ? 3.631 8.922 4.430 1.00 95.94 155 ASN A C 1
ATOM 1178 O O . ASN A 1 155 ? 2.743 8.777 5.276 1.00 95.94 155 ASN A O 1
ATOM 1182 N N . THR A 1 156 ? 4.118 7.871 3.774 1.00 96.06 156 THR A N 1
ATOM 1183 C CA . THR A 1 156 ? 3.704 6.476 4.008 1.00 96.06 156 THR A CA 1
ATOM 1184 C C . THR A 1 156 ? 4.802 5.692 4.708 1.00 96.06 156 THR A C 1
ATOM 1186 O O . THR A 1 156 ? 5.981 5.939 4.484 1.00 96.06 156 THR A O 1
ATOM 1189 N N . SER A 1 157 ? 4.415 4.718 5.530 1.00 89.00 157 SER A N 1
ATOM 1190 C CA . SER A 1 157 ? 5.340 3.941 6.367 1.00 89.00 157 SER A CA 1
ATOM 1191 C C . SER A 1 157 ? 5.588 2.518 5.864 1.00 89.00 157 SER A C 1
ATOM 1193 O O . SER A 1 157 ? 6.406 1.796 6.426 1.00 89.00 157 SER A O 1
ATOM 1195 N N . CYS A 1 158 ? 4.870 2.087 4.827 1.00 95.12 158 CYS A N 1
ATOM 1196 C CA . CYS A 1 158 ? 4.953 0.738 4.286 1.00 95.12 158 CYS A CA 1
ATOM 1197 C C . CYS A 1 158 ? 4.800 0.766 2.764 1.00 95.12 158 CYS A C 1
ATOM 1199 O O . CYS A 1 158 ? 4.075 1.604 2.225 1.00 95.12 158 CYS A O 1
ATOM 1201 N N . ILE A 1 159 ? 5.455 -0.170 2.076 1.00 95.12 159 ILE A N 1
ATOM 1202 C CA . ILE A 1 159 ? 5.379 -0.313 0.623 1.00 95.12 159 ILE A CA 1
ATOM 1203 C C . ILE A 1 159 ? 4.912 -1.715 0.229 1.00 95.12 159 ILE A C 1
ATOM 1205 O O . ILE A 1 159 ? 5.352 -2.720 0.784 1.00 95.12 159 ILE A O 1
ATOM 1209 N N . ASN A 1 160 ? 4.017 -1.776 -0.752 1.00 95.94 160 ASN A N 1
ATOM 1210 C CA . ASN A 1 160 ? 3.575 -2.987 -1.427 1.00 95.94 160 ASN A CA 1
ATOM 1211 C C . ASN A 1 160 ? 4.135 -2.966 -2.854 1.00 95.94 160 ASN A C 1
ATOM 1213 O O . ASN A 1 160 ? 3.662 -2.204 -3.699 1.00 95.94 160 ASN A O 1
ATOM 1217 N N . LEU A 1 161 ? 5.155 -3.787 -3.106 1.00 95.38 161 LEU A N 1
ATOM 1218 C CA . LEU A 1 161 ? 5.755 -3.924 -4.430 1.00 95.38 161 LEU A CA 1
ATOM 1219 C C . LEU A 1 161 ? 4.959 -4.929 -5.260 1.00 95.38 161 LEU A C 1
ATOM 1221 O O . LEU A 1 161 ? 4.764 -6.076 -4.856 1.00 95.38 161 LEU A O 1
ATOM 1225 N N . ARG A 1 162 ? 4.507 -4.491 -6.432 1.00 93.62 162 ARG A N 1
ATOM 1226 C CA . ARG A 1 162 ? 3.795 -5.319 -7.404 1.00 93.62 162 ARG A CA 1
ATOM 1227 C C . ARG A 1 162 ? 4.671 -5.526 -8.625 1.00 93.62 162 ARG A C 1
ATOM 1229 O O . ARG A 1 162 ? 5.093 -4.572 -9.256 1.00 93.62 162 ARG A O 1
ATOM 1236 N N . ILE A 1 163 ? 4.887 -6.781 -8.973 1.00 91.69 163 ILE A N 1
ATOM 1237 C CA . ILE A 1 163 ? 5.752 -7.186 -10.090 1.00 91.69 163 ILE A CA 1
ATOM 1238 C C . ILE A 1 163 ? 4.985 -7.954 -11.171 1.00 91.69 163 ILE A C 1
ATOM 1240 O O . ILE A 1 163 ? 5.571 -8.450 -12.121 1.00 91.69 163 ILE A O 1
ATOM 1244 N N . HIS A 1 164 ? 3.672 -8.119 -10.994 1.00 87.44 164 HIS A N 1
ATOM 1245 C CA . HIS A 1 164 ? 2.840 -8.943 -11.861 1.00 87.44 164 HIS A CA 1
ATOM 1246 C C . HIS A 1 164 ? 1.883 -8.094 -12.703 1.00 87.44 164 HIS A C 1
ATOM 1248 O O . HIS A 1 164 ? 1.188 -7.203 -12.199 1.00 87.44 164 HIS A O 1
ATOM 1254 N N . ALA A 1 165 ? 1.785 -8.470 -13.972 1.00 84.56 165 ALA A N 1
ATOM 1255 C CA . ALA A 1 165 ? 0.788 -8.045 -14.936 1.00 84.56 165 ALA A CA 1
ATOM 1256 C C . ALA A 1 165 ? 0.258 -9.278 -15.677 1.00 84.56 165 ALA A C 1
ATOM 1258 O O . ALA A 1 165 ? 0.998 -10.258 -15.796 1.00 84.56 165 ALA A O 1
ATOM 1259 N N . PRO A 1 166 ? -0.990 -9.260 -16.181 1.00 83.44 166 PRO A N 1
ATOM 1260 C CA . PRO A 1 166 ? -1.442 -10.279 -17.121 1.00 83.44 166 PRO A CA 1
ATOM 1261 C C . PRO A 1 166 ? -0.411 -10.474 -18.243 1.00 83.44 166 PRO A C 1
ATOM 1263 O O . PRO A 1 166 ? 0.036 -9.504 -18.844 1.00 83.44 166 PRO A O 1
ATOM 1266 N N . GLY A 1 167 ? -0.006 -11.721 -18.486 1.00 85.50 167 GLY A N 1
ATOM 1267 C CA . GLY A 1 167 ? 1.017 -12.063 -19.482 1.00 85.50 167 GLY A CA 1
ATOM 1268 C C . GLY A 1 167 ? 2.446 -12.196 -18.943 1.00 85.50 167 GLY A C 1
ATOM 1269 O O . GLY A 1 167 ? 3.297 -12.729 -19.649 1.00 85.50 167 GLY A O 1
ATOM 1270 N N . ILE A 1 168 ? 2.728 -11.800 -17.696 1.00 89.06 168 ILE A N 1
ATOM 1271 C CA . ILE A 1 168 ? 4.036 -12.061 -17.074 1.00 89.06 168 ILE A CA 1
ATOM 1272 C C . ILE A 1 168 ? 4.123 -13.533 -16.659 1.00 89.06 168 ILE A C 1
ATOM 1274 O O . ILE A 1 168 ? 3.293 -14.025 -15.894 1.00 89.06 168 ILE A O 1
ATOM 1278 N N . ALA A 1 169 ? 5.153 -14.230 -17.146 1.00 91.19 169 ALA A N 1
ATOM 1279 C CA . ALA A 1 169 ? 5.432 -15.612 -16.770 1.00 91.19 169 ALA A CA 1
ATOM 1280 C C . ALA A 1 169 ? 5.768 -15.734 -15.273 1.00 91.19 169 ALA A C 1
ATOM 1282 O O . ALA A 1 169 ? 6.393 -14.848 -14.681 1.00 91.19 169 ALA A O 1
ATOM 1283 N N . ALA A 1 170 ? 5.392 -16.856 -14.657 1.00 92.94 170 ALA A N 1
ATOM 1284 C CA . ALA A 1 170 ? 5.641 -17.094 -13.236 1.00 92.94 170 ALA A CA 1
ATOM 1285 C C . ALA A 1 170 ? 7.144 -17.101 -12.907 1.00 92.94 170 ALA A C 1
ATOM 1287 O O . ALA A 1 170 ? 7.547 -16.639 -11.841 1.00 92.94 170 ALA A O 1
ATOM 1288 N N . GLU A 1 171 ? 7.965 -17.598 -13.829 1.00 94.88 171 GLU A N 1
ATOM 1289 C CA . GLU A 1 171 ? 9.423 -17.630 -13.747 1.00 94.88 171 GLU A CA 1
ATOM 1290 C C . GLU A 1 171 ? 9.990 -16.209 -13.707 1.00 94.88 171 GLU A C 1
ATOM 1292 O O . GLU A 1 171 ? 10.704 -15.871 -12.767 1.00 94.88 171 GLU A O 1
ATOM 1297 N N . ALA A 1 172 ? 9.568 -15.344 -14.634 1.00 93.12 172 ALA A N 1
ATOM 1298 C CA . ALA A 1 172 ? 9.981 -13.943 -14.666 1.00 93.12 172 ALA A CA 1
ATOM 1299 C C . ALA A 1 172 ? 9.555 -13.192 -13.391 1.00 93.12 172 ALA A C 1
ATOM 1301 O O . ALA A 1 172 ? 10.318 -12.405 -12.836 1.00 93.12 172 ALA A O 1
ATOM 1302 N N . ALA A 1 173 ? 8.358 -13.474 -12.862 1.00 94.19 173 ALA A N 1
ATOM 1303 C CA . ALA A 1 173 ? 7.936 -12.917 -11.580 1.00 94.19 173 ALA A CA 1
ATOM 1304 C C . ALA A 1 173 ? 8.828 -13.406 -10.420 1.00 94.19 173 ALA A C 1
ATOM 1306 O O . ALA A 1 173 ? 9.222 -12.613 -9.569 1.00 94.19 173 ALA A O 1
ATOM 1307 N N . ARG A 1 174 ? 9.192 -14.694 -10.375 1.00 96.00 174 ARG A N 1
ATOM 1308 C CA . ARG A 1 174 ? 10.106 -15.229 -9.347 1.00 96.00 174 ARG A CA 1
ATOM 1309 C C . ARG A 1 174 ? 11.499 -14.610 -9.441 1.00 96.00 174 ARG A C 1
ATOM 1311 O O . ARG A 1 174 ? 12.069 -14.282 -8.403 1.00 96.00 174 ARG A O 1
ATOM 1318 N N . GLU A 1 175 ? 12.014 -14.420 -10.652 1.00 95.94 175 GLU A N 1
ATOM 1319 C CA . GLU A 1 175 ? 13.276 -13.716 -10.897 1.00 95.94 175 GLU A CA 1
ATOM 1320 C C . GLU A 1 175 ? 13.214 -12.280 -10.375 1.00 95.94 175 GLU A C 1
ATOM 1322 O O . GLU A 1 175 ? 14.106 -11.863 -9.639 1.00 95.94 175 GLU A O 1
ATOM 1327 N N . GLN A 1 176 ? 12.119 -11.560 -10.641 1.00 96.62 176 GLN A N 1
ATOM 1328 C CA . GLN A 1 176 ? 11.917 -10.219 -10.092 1.00 96.62 176 GLN A CA 1
ATOM 1329 C C . GLN A 1 176 ? 11.858 -10.207 -8.559 1.00 96.62 176 GLN A C 1
ATOM 1331 O O . GLN A 1 176 ? 12.477 -9.350 -7.935 1.00 96.62 176 GLN A O 1
ATOM 1336 N N . ILE A 1 177 ? 11.180 -11.168 -7.917 1.00 97.31 177 ILE A N 1
ATOM 1337 C CA . ILE A 1 177 ? 11.194 -11.282 -6.443 1.00 97.31 177 ILE A CA 1
ATOM 1338 C C . ILE A 1 177 ? 12.628 -11.455 -5.935 1.00 97.31 177 ILE A C 1
ATOM 1340 O O . ILE A 1 177 ? 13.027 -10.783 -4.982 1.00 97.31 177 ILE A O 1
ATOM 1344 N N . ALA A 1 178 ? 13.392 -12.353 -6.561 1.00 97.62 178 ALA A N 1
ATOM 1345 C CA . ALA A 1 178 ? 14.757 -12.650 -6.153 1.00 97.62 178 ALA A CA 1
ATOM 1346 C C . ALA A 1 178 ? 15.679 -11.434 -6.328 1.00 97.62 178 ALA A C 1
ATOM 1348 O O . ALA A 1 178 ? 16.366 -11.052 -5.379 1.00 97.62 178 ALA A O 1
ATOM 1349 N N . VAL A 1 179 ? 15.653 -10.789 -7.498 1.00 97.25 179 VAL A N 1
ATOM 1350 C CA . VAL A 1 179 ? 16.547 -9.667 -7.810 1.00 97.25 179 VAL A CA 1
ATOM 1351 C C . VAL A 1 179 ? 16.190 -8.411 -7.014 1.00 97.25 179 VAL A C 1
ATOM 1353 O O . VAL A 1 179 ? 17.075 -7.789 -6.433 1.00 97.25 179 VAL A O 1
ATOM 1356 N N . LEU A 1 180 ? 14.901 -8.086 -6.848 1.00 97.62 180 LEU A N 1
ATOM 1357 C CA . LEU A 1 180 ? 14.479 -6.982 -5.977 1.00 97.62 180 LEU A CA 1
ATOM 1358 C C . LEU A 1 180 ? 14.870 -7.258 -4.520 1.00 97.62 180 LEU A C 1
ATOM 1360 O O . LEU A 1 180 ? 15.306 -6.352 -3.807 1.00 97.62 180 LEU A O 1
ATOM 1364 N N . GLY A 1 181 ? 14.745 -8.513 -4.080 1.00 97.25 181 GLY A N 1
ATOM 1365 C CA . GLY A 1 181 ? 15.149 -8.949 -2.748 1.00 97.25 181 GLY A CA 1
ATOM 1366 C C . GLY A 1 181 ? 16.650 -8.810 -2.489 1.00 97.25 181 GLY A C 1
ATOM 1367 O O . GLY A 1 181 ? 17.034 -8.446 -1.377 1.00 97.25 181 GLY A O 1
ATOM 1368 N N . ALA A 1 182 ? 17.481 -9.066 -3.500 1.00 97.69 182 ALA A N 1
ATOM 1369 C CA . ALA A 1 182 ? 18.935 -8.994 -3.400 1.00 97.69 182 ALA A CA 1
ATOM 1370 C C . ALA A 1 182 ? 19.483 -7.571 -3.598 1.00 97.69 182 ALA A C 1
ATOM 1372 O O . ALA A 1 182 ? 20.363 -7.142 -2.853 1.00 97.69 182 ALA A O 1
ATOM 1373 N N . GLU A 1 183 ? 18.963 -6.830 -4.578 1.00 96.94 183 GLU A N 1
ATOM 1374 C CA . GLU A 1 183 ? 19.580 -5.585 -5.047 1.00 96.94 183 GLU A CA 1
ATOM 1375 C C . GLU A 1 183 ? 18.890 -4.321 -4.532 1.00 96.94 183 GLU A C 1
ATOM 1377 O O . GLU A 1 183 ? 19.565 -3.318 -4.294 1.00 96.94 183 GLU A O 1
ATOM 1382 N N . VAL A 1 184 ? 17.571 -4.366 -4.318 1.00 97.25 184 VAL A N 1
ATOM 1383 C CA . VAL A 1 184 ? 16.758 -3.175 -4.015 1.00 97.25 184 VAL A CA 1
ATOM 1384 C C . VAL A 1 184 ? 16.395 -3.102 -2.537 1.00 97.25 184 VAL A C 1
ATOM 1386 O O . VAL A 1 184 ? 16.660 -2.093 -1.885 1.00 97.25 184 VAL A O 1
ATOM 1389 N N . LEU A 1 185 ? 15.814 -4.165 -1.968 1.00 96.94 185 LEU A N 1
ATOM 1390 C CA . LEU A 1 185 ? 15.291 -4.130 -0.597 1.00 96.94 185 LEU A CA 1
ATOM 1391 C C . LEU A 1 185 ? 16.346 -3.801 0.477 1.00 96.94 185 LEU A C 1
ATOM 1393 O O . LEU A 1 185 ? 16.015 -3.034 1.385 1.00 96.94 185 LEU A O 1
ATOM 1397 N N . PRO A 1 186 ? 17.592 -4.319 0.432 1.00 97.50 186 PRO A N 1
ATOM 1398 C CA . PRO A 1 186 ? 18.612 -3.944 1.410 1.00 97.50 186 PRO A CA 1
ATOM 1399 C C . PRO A 1 186 ? 18.965 -2.454 1.345 1.00 97.50 186 PRO A C 1
ATOM 1401 O O . PRO A 1 186 ? 19.100 -1.813 2.385 1.00 97.50 186 PRO A O 1
ATOM 1404 N N . ARG A 1 187 ? 19.050 -1.891 0.133 1.00 96.94 187 ARG A N 1
ATOM 1405 C CA . ARG A 1 187 ? 19.362 -0.473 -0.091 1.00 96.94 187 ARG A CA 1
ATOM 1406 C C . ARG A 1 187 ? 18.212 0.420 0.344 1.00 96.94 187 ARG A C 1
ATOM 1408 O O . ARG A 1 187 ? 18.432 1.357 1.093 1.00 96.94 187 ARG A O 1
ATOM 1415 N N . LEU A 1 188 ? 16.979 0.065 -0.018 1.00 96.44 188 LEU A N 1
ATOM 1416 C CA . LEU A 1 188 ? 15.782 0.782 0.418 1.00 96.44 188 LEU A CA 1
ATOM 1417 C C . LEU A 1 188 ? 15.700 0.849 1.950 1.00 96.44 188 LEU A C 1
ATOM 1419 O O . LEU A 1 188 ? 15.405 1.899 2.508 1.00 96.44 188 LEU A O 1
ATOM 1423 N N . ARG A 1 189 ? 16.004 -0.252 2.649 1.00 95.88 189 ARG A N 1
ATOM 1424 C CA . ARG A 1 189 ? 16.058 -0.249 4.121 1.00 95.88 189 ARG A CA 1
ATOM 1425 C C . ARG A 1 189 ? 17.128 0.699 4.659 1.00 95.88 189 ARG A C 1
ATOM 1427 O O . ARG A 1 189 ? 16.861 1.376 5.645 1.00 95.88 189 ARG A O 1
ATOM 1434 N N . ALA A 1 190 ? 18.303 0.748 4.034 1.00 95.75 190 ALA A N 1
ATOM 1435 C CA . ALA A 1 190 ? 19.361 1.678 4.422 1.00 95.75 190 ALA A CA 1
ATOM 1436 C C . ALA A 1 190 ? 18.942 3.140 4.189 1.00 95.75 190 ALA A C 1
ATOM 1438 O O . ALA A 1 190 ? 19.086 3.963 5.089 1.00 95.75 190 ALA A O 1
ATOM 1439 N N . GLU A 1 191 ? 18.337 3.444 3.039 1.00 94.50 191 GLU A N 1
ATOM 1440 C CA . GLU A 1 191 ? 17.827 4.783 2.719 1.00 94.50 191 GLU A CA 1
ATOM 1441 C C . GLU A 1 191 ? 16.764 5.262 3.715 1.00 94.50 191 GLU A C 1
ATOM 1443 O O . GLU A 1 191 ? 16.771 6.418 4.139 1.00 94.50 191 GLU A O 1
ATOM 1448 N N . LEU A 1 192 ? 15.857 4.372 4.124 1.00 92.38 192 LEU A N 1
ATOM 1449 C CA . LEU A 1 192 ? 14.807 4.690 5.095 1.00 92.38 192 LEU A CA 1
ATOM 1450 C C . LEU A 1 192 ? 15.314 4.777 6.542 1.00 92.38 192 LEU A C 1
ATOM 1452 O O . LEU A 1 192 ? 14.633 5.361 7.374 1.00 92.38 192 LEU A O 1
ATOM 1456 N N . ALA A 1 193 ? 16.468 4.186 6.861 1.00 91.06 193 ALA A N 1
ATOM 1457 C CA . ALA A 1 193 ? 17.073 4.292 8.190 1.00 91.06 193 ALA A CA 1
ATOM 1458 C C . ALA A 1 193 ? 17.898 5.579 8.368 1.00 91.06 193 ALA A C 1
ATOM 1460 O O . ALA A 1 193 ? 18.108 6.015 9.498 1.00 91.06 193 ALA A O 1
ATOM 1461 N N . ASN A 1 194 ? 18.378 6.161 7.264 1.00 79.75 194 ASN A N 1
ATOM 1462 C CA . ASN A 1 194 ? 19.264 7.329 7.253 1.00 79.75 194 ASN A CA 1
ATOM 1463 C C . ASN A 1 194 ? 18.537 8.673 7.063 1.00 79.75 194 ASN A C 1
ATOM 1465 O O . ASN A 1 194 ? 19.185 9.716 7.161 1.00 79.75 194 ASN A O 1
ATOM 1469 N N . GLY A 1 195 ? 17.238 8.661 6.749 1.00 60.25 195 GLY A N 1
ATOM 1470 C CA . GLY A 1 195 ? 16.413 9.858 6.534 1.00 60.25 195 GLY A CA 1
ATOM 1471 C C . GLY A 1 195 ? 15.312 9.986 7.568 1.00 60.25 195 GLY A C 1
ATOM 1472 O O . GLY A 1 195 ? 15.015 11.140 7.943 1.00 60.25 195 GLY A O 1
#

Organism: NCBI:txid449393

Solvent-accessible surface area (backbone atoms only — not comparable to full-atom values): 10549 Å² total; per-residue (Å²): 133,88,76,60,70,92,46,45,67,59,53,47,67,65,43,48,40,56,50,40,34,33,35,39,36,33,86,44,69,95,54,61,82,40,64,76,45,54,55,13,60,83,56,54,57,89,48,72,39,83,37,95,43,68,72,44,24,33,49,28,15,71,35,65,26,12,37,36,41,73,39,35,56,41,50,70,62,45,21,55,41,37,50,47,15,46,76,49,65,32,80,49,61,34,32,38,33,39,32,46,43,82,39,89,70,69,58,70,30,50,52,55,41,38,53,56,55,52,75,79,47,54,70,74,61,58,78,37,46,44,91,79,30,67,51,68,33,84,41,41,64,63,47,16,50,53,53,43,49,50,31,61,60,20,68,35,83,41,77,43,83,40,66,81,43,70,84,60,51,71,64,60,42,52,50,49,54,51,50,42,57,69,49,18,50,61,50,28,52,50,54,64,72,76,108

Nearest PDB structures (foldseek):
  4us5-assembly2_C  TM=6.706E-01  e=1.962E-04  Streptomyces bottropensis
  8t0u-assembly2_F  TM=6.404E-01  e=1.843E-03  Pseudomonas fluorescens Pf0-1
  8t0u-assembly2_E  TM=6.220E-01  e=1.962E-03  Pseudomonas fluorescens Pf0-1
  4us5-assembly2_D  TM=5.829E-01  e=7.714E-04  Streptomyces bottropensis
  8t0u-assembly1_A  TM=5.796E-01  e=2.222E-03  Pseudomonas fluorescens Pf0-1

Foldseek 3Di:
DDDPPVCVVVCCLVCLLVVQQQQCLHPCPPCVVPPVSNVSVVPGDAAEDAAQDLVRLLSCQVSQHEYEYELFFDLQSLLVSLVSNVVSVHDDFHEYEAEEDADDDPVVQLVVQQVVVVVPDDPVRVVGGDDSSYDYYNALLVSLVVVLVSCVSNVGDYYDYHHDGVPDDPVSVVVRVVCCVVGHVVNNVVSNVVD

InterPro domains:
  IPR036661 Luciferase-like domain superfamily [G3DSA:3.20.20.30] (4-194)
  IPR036661 Luciferase-like domain superfamily [SSF51679] (3-189)

Secondary structure (DSSP, 8-state):
----TTTHHHHHHHHHHHHHHHHTT---GGGTT-HHHHHTTTS----EEE--SHHHHHHHHHTT-EEEE-SSB-HHHHHHHHHHHHHTT--S-EEEEEEEEESS--HHHHHHHHHHHHHTS-HHHHTTB-TTSEEEES-HHHHHHHHHHHHHHTT-SEEEEE---TT--HHHHHHHHHHIIIIIHHHHHHHHHH-

Mean predicted aligned error: 5.72 Å

pLDDT: mean 89.61, std 9.48, range [52.94, 98.69]